Protein AF-A0A6I1HW42-F1 (afdb_monomer)

Radius of gyration: 19.06 Å; Cα contacts (8 Å, |Δi|>4): 319; chains: 1; bounding box: 58×37×53 Å

Foldseek 3Di:
DPPQCVLLQLLDPPLVPDPCLVVLLVLLLVLLVVLLPPLVLLDDDLQVLQVQLCVQQVHRRPALVCLLVGDVVSLCVSLVCLLVVLLVVLLVVLVVQLPPLQPDLVVLSVCQSVVSSVLLSSLSNSLSSLLSSLSHRSSDLLVSLLLLLLLQCLLDPDPLSNLQSVLSNLVSLLCVLVVPPCVPVPPVNSVVSSSLSSSSNSNSSSSSSSSQNPCVVDDDPSRPPSSSSSSSSNVSSNVSSSQSSVCVSVVHSPPVDPRDRDDPCSSPDDPPDD

Nearest PDB structures (foldseek):
  8tno-assembly1_A  TM=1.864E-01  e=2.224E+00  synthetic construct
  6oh3-assembly1_A  TM=1.399E-01  e=2.036E+00  Mus musculus
  8iwn-assembly1_A  TM=1.700E-01  e=8.368E+00  Arabidopsis thaliana
  6ykm-assembly1_D  TM=1.734E-01  e=9.553E+00  Campylobacter jejuni subsp. jejuni 81-176

Secondary structure (DSSP, 8-state):
--SSSHHHHS--TTGGGSTTHHHHHHHHHHHHHHHHH-GGGG---HHHHHHHHHHHHTS---SGGGGGGS-HHHHHHHHTTHHHHHHHHHHHHHHHHTTTTTS-HHHHHHHHHHHHHHHHHHHHHHHHHHHHHTT--TTSHHHHHHHHHHHHHHH--SHHHHHHHHHHHHHHHHHHHTT--GGGS-HHHHHHHHHHHHHHHHHHHHHHHHHTTSTTS-SS-TTHHHHHHHHHHHHHHHHHHHHHHHHHHTT-------SPPPPTTTTT------

Mean predicted aligned error: 10.11 Å

Solvent-accessible surface area (backbone atoms only — not comparable to full-atom values): 15143 Å² total; per-residue (Å²): 142,87,74,84,55,50,61,50,64,64,42,52,83,70,58,77,70,43,86,63,42,70,59,34,31,50,51,22,21,52,38,45,53,48,50,72,68,37,67,72,58,43,62,66,65,60,70,62,52,31,47,51,51,16,66,76,66,76,44,96,41,88,52,48,75,57,44,69,77,50,59,66,68,62,43,52,63,71,53,66,56,50,49,60,53,50,24,51,52,28,36,55,57,18,53,73,58,41,81,67,48,87,79,41,74,69,62,38,49,70,48,45,30,61,54,49,39,54,54,49,51,54,45,46,44,51,40,36,50,46,32,41,63,52,30,45,66,45,78,39,74,64,44,47,53,43,50,50,29,43,51,31,34,53,47,38,71,47,70,67,47,32,45,42,24,48,26,52,44,52,50,52,54,51,41,59,74,65,66,54,69,64,90,68,56,52,69,65,59,55,50,52,53,52,52,52,43,24,49,50,39,19,48,39,47,50,38,26,60,50,33,58,63,40,78,88,52,57,100,72,47,67,26,47,52,52,18,53,49,38,43,41,33,41,52,48,33,53,52,54,38,50,45,53,45,50,16,63,70,64,79,35,86,53,69,82,76,88,64,71,75,55,62,93,52,79,89,64,66,81,83,87,82,133

pLDDT: mean 74.78, std 16.92, range [31.28, 95.06]

Sequence (274 aa):
MGYVNKPFAIAGQTVDKIPGFTETCTKAMNGVVGLVNDASQWSVRPSAILKELSEISRRDITQLEQVQLLDLQTIDRAIGWLDTKYEGIALVEGAAAGGTAVINPLVALAAIPADMVALLAMNLRAIGEYGSYCGFDMSSQEERLFSLNILALASSTTDGGKQAALSHLVKIAQEVAKKKTWEQLEKSVFVQAVLSIAKALSINLTKAKLANVIPIAGAAISGGFNAYYTDKVCKAAFYLYRERLLAIKSDAQAIEVTVAPARSDVWSAEESGG

Structure (mmCIF, N/CA/C/O backbone):
data_AF-A0A6I1HW42-F1
#
_entry.id   AF-A0A6I1HW42-F1
#
loop_
_atom_site.group_PDB
_atom_site.id
_atom_site.type_symbol
_atom_site.label_atom_id
_atom_site.label_alt_id
_atom_site.label_comp_i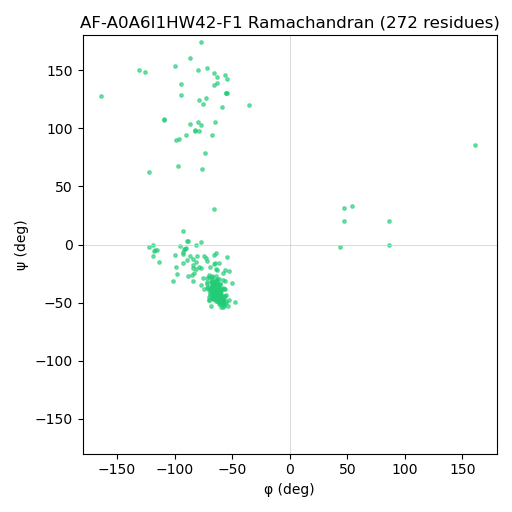d
_atom_site.label_asym_id
_atom_site.label_entity_id
_atom_site.label_seq_id
_atom_site.pdbx_PDB_ins_code
_atom_site.Cartn_x
_atom_site.Cartn_y
_atom_site.Cartn_z
_atom_site.occupancy
_atom_site.B_iso_or_equiv
_atom_site.auth_seq_id
_atom_site.auth_comp_id
_atom_site.auth_asym_id
_atom_site.auth_atom_id
_atom_site.pdbx_PDB_model_num
ATOM 1 N N . MET A 1 1 ? 1.330 -23.373 -6.989 1.00 34.12 1 MET A N 1
ATOM 2 C CA . MET A 1 1 ? 1.133 -21.906 -7.075 1.00 34.12 1 MET A CA 1
ATOM 3 C C . MET A 1 1 ? 2.299 -21.247 -7.830 1.00 34.12 1 MET A C 1
ATOM 5 O O . MET A 1 1 ? 3.148 -20.638 -7.203 1.00 34.12 1 MET A O 1
ATOM 9 N N . GLY A 1 2 ? 2.389 -21.386 -9.162 1.00 33.38 2 GLY A N 1
ATOM 10 C CA . GLY A 1 2 ? 3.569 -20.930 -9.935 1.00 33.38 2 GLY A CA 1
ATOM 11 C C . GLY A 1 2 ? 3.316 -19.853 -10.999 1.00 33.38 2 GLY A C 1
ATOM 12 O O . GLY A 1 2 ? 4.249 -19.445 -11.676 1.00 33.38 2 GLY A O 1
ATOM 13 N N . TYR A 1 3 ? 2.071 -19.398 -11.181 1.00 38.66 3 TYR A N 1
ATOM 14 C CA . TYR A 1 3 ? 1.687 -18.623 -12.373 1.00 38.66 3 TYR A CA 1
ATOM 15 C C . TYR A 1 3 ? 1.204 -17.193 -12.103 1.00 38.66 3 TYR A C 1
ATOM 17 O O . TYR A 1 3 ? 1.015 -16.444 -13.055 1.00 38.66 3 TYR A O 1
ATOM 25 N N . VAL A 1 4 ? 1.047 -16.787 -10.839 1.00 44.72 4 VAL A N 1
ATOM 26 C CA . VAL A 1 4 ? 0.404 -15.502 -10.508 1.00 44.72 4 VAL A CA 1
ATOM 27 C C . VAL A 1 4 ? 1.400 -14.335 -10.467 1.00 44.72 4 VAL A C 1
ATOM 29 O O . VAL A 1 4 ? 1.023 -13.234 -10.820 1.00 44.72 4 VAL A O 1
ATOM 32 N N . ASN A 1 5 ? 2.688 -14.553 -10.178 1.00 51.81 5 ASN A N 1
ATOM 33 C CA . ASN A 1 5 ? 3.673 -13.462 -10.045 1.00 51.81 5 ASN A CA 1
ATOM 34 C C . ASN A 1 5 ? 4.452 -13.124 -11.330 1.00 51.81 5 ASN A C 1
ATOM 36 O O . ASN A 1 5 ? 5.438 -12.396 -11.259 1.00 51.81 5 ASN A O 1
ATOM 40 N N . LYS A 1 6 ? 4.048 -13.633 -12.501 1.00 55.56 6 LYS A N 1
ATOM 41 C CA . LYS A 1 6 ? 4.820 -13.514 -13.753 1.00 55.56 6 LYS A CA 1
ATOM 42 C C . LYS A 1 6 ? 5.345 -12.100 -14.077 1.00 55.56 6 LYS A C 1
ATOM 44 O O . LYS A 1 6 ? 6.544 -12.011 -14.315 1.00 55.56 6 LYS A O 1
ATOM 49 N N . PRO A 1 7 ? 4.558 -11.005 -14.044 1.00 55.09 7 PRO A N 1
ATOM 50 C CA . PRO A 1 7 ? 5.082 -9.683 -14.421 1.00 55.09 7 PRO A CA 1
ATOM 51 C C . PRO A 1 7 ? 6.175 -9.171 -13.467 1.00 55.09 7 PRO A C 1
ATOM 53 O O . PRO A 1 7 ? 7.119 -8.515 -13.890 1.00 55.09 7 PRO A O 1
ATOM 56 N N . PHE A 1 8 ? 6.091 -9.534 -12.187 1.00 59.03 8 PHE A N 1
ATOM 57 C CA . PHE A 1 8 ? 7.073 -9.182 -11.162 1.00 59.03 8 PHE A CA 1
ATOM 58 C C . PHE A 1 8 ? 8.280 -10.136 -11.129 1.00 59.03 8 PHE A C 1
ATOM 60 O O . PHE A 1 8 ? 9.388 -9.721 -10.811 1.00 59.03 8 PHE A O 1
ATOM 67 N N . ALA A 1 9 ? 8.080 -11.411 -11.473 1.00 57.03 9 ALA A N 1
ATOM 68 C CA . ALA A 1 9 ? 9.117 -12.443 -11.480 1.00 57.03 9 ALA A CA 1
ATOM 69 C C . ALA A 1 9 ? 9.961 -12.453 -12.768 1.00 57.03 9 ALA A C 1
ATOM 71 O O . ALA A 1 9 ? 11.103 -12.899 -12.744 1.00 57.03 9 ALA A O 1
ATOM 72 N N . ILE A 1 10 ? 9.422 -11.955 -13.889 1.00 55.72 10 ILE A N 1
ATOM 73 C CA . ILE A 1 10 ? 10.139 -11.833 -15.176 1.00 55.72 10 ILE A CA 1
ATOM 74 C C . ILE A 1 10 ? 11.149 -10.666 -15.155 1.00 55.72 10 ILE A C 1
ATOM 76 O O . ILE A 1 10 ? 12.009 -10.561 -16.031 1.00 55.72 10 ILE A O 1
ATOM 80 N N . ALA A 1 11 ? 11.120 -9.823 -14.120 1.00 55.53 11 ALA A N 1
ATOM 81 C CA . ALA A 1 11 ? 12.102 -8.771 -13.901 1.00 55.53 11 ALA A CA 1
ATOM 82 C C . ALA A 1 11 ? 13.461 -9.331 -13.424 1.00 55.53 11 ALA A C 1
ATOM 84 O O . ALA A 1 11 ? 13.796 -9.295 -12.243 1.00 55.53 11 ALA A O 1
ATOM 85 N N . GLY A 1 12 ? 14.252 -9.867 -14.354 1.00 53.47 12 GLY A N 1
ATOM 86 C CA . GLY A 1 12 ? 15.637 -10.278 -14.107 1.00 53.47 12 GLY A CA 1
ATOM 87 C C . GLY A 1 12 ? 16.633 -9.106 -14.059 1.00 53.47 12 GLY A C 1
ATOM 88 O O . GLY A 1 12 ? 16.303 -7.968 -14.397 1.00 53.47 12 GLY A O 1
ATOM 89 N N . GLN A 1 13 ? 17.894 -9.414 -13.723 1.00 57.00 13 GLN A N 1
ATOM 90 C CA . GLN A 1 13 ? 19.053 -8.492 -13.664 1.00 57.00 13 GLN A CA 1
ATOM 91 C C . GLN A 1 13 ? 19.321 -7.694 -14.963 1.00 57.00 13 GLN A C 1
ATOM 93 O O . GLN A 1 13 ? 20.133 -6.771 -14.988 1.00 57.00 13 GLN A O 1
ATOM 98 N N . THR A 1 14 ? 18.656 -8.039 -16.066 1.00 60.53 14 THR A N 1
ATOM 99 C CA . THR A 1 14 ? 18.788 -7.368 -17.364 1.00 60.53 14 THR A CA 1
ATOM 100 C C . THR A 1 14 ? 18.183 -5.961 -17.368 1.00 60.53 14 THR A C 1
ATOM 102 O O . THR A 1 14 ? 18.663 -5.102 -18.103 1.00 60.53 14 THR A O 1
ATOM 105 N N . VAL A 1 15 ? 17.168 -5.697 -16.534 1.00 67.25 15 VAL A N 1
ATOM 106 C CA . VAL A 1 15 ? 16.493 -4.385 -16.474 1.00 67.25 15 VAL A CA 1
ATOM 107 C C . VAL A 1 15 ? 17.380 -3.311 -15.832 1.00 67.25 15 VAL A C 1
ATOM 109 O O . VAL A 1 15 ? 17.357 -2.159 -16.262 1.00 67.25 15 VAL A O 1
ATOM 112 N N . ASP A 1 16 ? 18.230 -3.697 -14.878 1.00 69.62 16 ASP A N 1
ATOM 113 C CA . ASP A 1 16 ? 19.134 -2.780 -14.164 1.00 69.62 16 ASP A CA 1
ATOM 114 C C . ASP A 1 16 ? 20.207 -2.169 -15.086 1.00 69.62 16 ASP A C 1
ATOM 116 O O . ASP A 1 16 ? 20.821 -1.155 -14.758 1.00 69.62 16 ASP A O 1
ATOM 120 N N . LYS A 1 17 ? 20.416 -2.766 -16.266 1.00 73.31 17 LYS A N 1
ATOM 121 C CA . LYS A 1 17 ? 21.396 -2.328 -17.270 1.00 73.31 17 LYS A CA 1
ATOM 122 C C . LYS A 1 17 ? 20.823 -1.330 -18.283 1.00 73.31 17 LYS A C 1
ATOM 124 O O . LYS A 1 17 ? 21.566 -0.862 -19.145 1.00 73.31 17 LYS A O 1
ATOM 129 N N . ILE A 1 18 ? 19.527 -1.010 -18.217 1.00 77.25 18 ILE A N 1
ATOM 130 C CA . ILE A 1 18 ? 18.905 -0.050 -19.137 1.00 77.25 18 ILE A CA 1
ATOM 131 C C . ILE A 1 18 ? 19.377 1.374 -18.775 1.00 77.25 18 ILE A C 1
ATOM 133 O O . ILE A 1 18 ? 19.215 1.798 -17.625 1.00 77.25 18 ILE A O 1
ATOM 137 N N . PRO A 1 19 ? 19.931 2.151 -19.729 1.00 80.25 19 PRO A N 1
ATOM 138 C CA . PRO A 1 19 ? 20.309 3.542 -19.484 1.00 80.25 19 PRO A CA 1
ATOM 139 C C . PRO A 1 19 ? 19.132 4.361 -18.936 1.00 80.25 19 PRO A C 1
ATOM 141 O O . PRO A 1 19 ? 18.038 4.318 -19.490 1.00 80.25 19 PRO A O 1
ATOM 144 N N . GLY A 1 20 ? 19.347 5.107 -17.849 1.00 83.56 20 GLY A N 1
ATOM 145 C CA . GLY A 1 20 ? 18.300 5.911 -17.199 1.00 83.56 20 GLY A CA 1
ATOM 146 C C . GLY A 1 20 ? 17.448 5.165 -16.161 1.00 83.56 20 GLY A C 1
ATOM 147 O O . GLY A 1 20 ? 16.592 5.788 -15.529 1.00 83.56 20 GLY A O 1
ATOM 148 N N . PHE A 1 21 ? 17.696 3.871 -15.915 1.00 84.69 21 PHE A N 1
ATOM 149 C CA . PHE A 1 21 ? 16.997 3.097 -14.879 1.00 84.69 21 PHE A CA 1
ATOM 150 C C . PHE A 1 21 ? 17.139 3.722 -13.481 1.00 84.69 21 PHE A C 1
ATOM 152 O O . PHE A 1 21 ? 16.140 4.028 -12.833 1.00 84.69 21 PHE A O 1
ATOM 159 N N . THR A 1 22 ? 18.368 3.998 -13.033 1.00 86.25 22 THR A N 1
ATOM 160 C CA . THR A 1 22 ? 18.631 4.588 -11.706 1.00 86.25 22 THR A CA 1
ATOM 161 C C . THR A 1 22 ? 18.003 5.973 -11.541 1.00 86.25 22 THR A C 1
ATOM 163 O O . THR A 1 22 ? 17.478 6.303 -10.474 1.00 86.25 22 THR A O 1
ATOM 166 N N . GLU A 1 23 ? 18.016 6.784 -12.600 1.00 89.00 23 GLU A N 1
ATOM 167 C CA . GLU A 1 23 ? 17.378 8.103 -12.599 1.00 89.00 23 GLU A CA 1
ATOM 168 C C . GLU A 1 23 ? 15.854 7.974 -12.473 1.00 89.00 23 GLU A C 1
ATOM 170 O O . GLU A 1 23 ? 15.228 8.678 -11.679 1.00 89.00 23 GLU A O 1
ATOM 175 N N . THR A 1 24 ? 15.266 7.020 -13.196 1.00 86.88 24 THR A N 1
ATOM 176 C CA . THR A 1 24 ? 13.835 6.707 -13.136 1.00 86.88 24 THR A CA 1
ATOM 177 C C . THR A 1 24 ? 13.437 6.235 -11.742 1.00 86.88 24 THR A C 1
ATOM 179 O O . THR A 1 24 ? 12.504 6.790 -11.170 1.00 86.88 24 THR A O 1
ATOM 182 N N . CYS A 1 25 ? 14.192 5.308 -11.144 1.00 88.50 25 CYS A N 1
ATOM 183 C CA . CYS A 1 25 ? 13.987 4.848 -9.768 1.00 88.50 25 CYS A CA 1
ATOM 184 C C . CYS A 1 25 ? 14.089 5.992 -8.747 1.00 88.50 25 CYS A C 1
ATOM 186 O O . CYS A 1 25 ? 13.302 6.044 -7.804 1.00 88.50 25 CYS A O 1
ATOM 188 N N . THR A 1 26 ? 15.015 6.937 -8.940 1.00 90.44 26 THR A N 1
ATOM 189 C CA . THR A 1 26 ? 15.151 8.121 -8.074 1.00 90.44 26 THR A CA 1
ATOM 190 C C . THR A 1 26 ? 13.953 9.066 -8.212 1.00 90.44 26 THR A C 1
ATOM 192 O O . THR A 1 26 ? 13.385 9.489 -7.207 1.00 90.44 26 THR A O 1
ATOM 195 N N . LYS A 1 27 ? 13.516 9.368 -9.443 1.00 91.12 27 LYS A N 1
ATOM 196 C CA . LYS A 1 27 ? 12.320 10.192 -9.709 1.00 91.12 27 LYS A CA 1
ATOM 197 C C . LYS A 1 27 ? 11.059 9.553 -9.131 1.00 91.12 27 LYS A C 1
ATOM 199 O O . LYS A 1 27 ? 10.275 10.223 -8.465 1.00 91.12 27 LYS A O 1
ATOM 204 N N . ALA A 1 28 ? 10.911 8.251 -9.346 1.00 89.31 28 ALA A N 1
ATOM 205 C CA . ALA A 1 28 ? 9.864 7.417 -8.786 1.00 89.31 28 ALA A CA 1
ATOM 206 C C . ALA A 1 28 ? 9.865 7.486 -7.248 1.00 89.31 28 ALA A C 1
ATOM 208 O O . ALA A 1 28 ? 8.842 7.814 -6.655 1.00 89.31 28 ALA A O 1
ATOM 209 N N . MET A 1 29 ? 11.017 7.271 -6.605 1.00 91.19 29 MET A N 1
ATOM 210 C CA . MET A 1 29 ? 11.173 7.357 -5.147 1.00 91.19 29 MET A CA 1
ATOM 211 C C . MET A 1 29 ? 10.769 8.734 -4.606 1.00 91.19 29 MET A C 1
ATOM 213 O O . MET A 1 29 ? 9.997 8.810 -3.653 1.00 91.19 29 MET A O 1
ATOM 217 N N . ASN A 1 30 ? 11.234 9.818 -5.232 1.00 91.44 30 ASN A N 1
ATOM 218 C CA . ASN A 1 30 ? 10.860 11.180 -4.846 1.00 91.44 30 ASN A CA 1
ATOM 219 C C . ASN A 1 30 ? 9.351 11.418 -4.986 1.00 91.44 30 ASN A C 1
ATOM 221 O O . ASN A 1 30 ? 8.754 12.065 -4.129 1.00 91.44 30 ASN A O 1
ATOM 225 N N . GLY A 1 31 ? 8.727 10.858 -6.026 1.00 89.81 31 GLY A N 1
ATOM 226 C CA . GLY A 1 31 ? 7.278 10.871 -6.202 1.00 89.81 31 GLY A CA 1
ATOM 227 C C . GLY A 1 31 ? 6.538 10.161 -5.065 1.00 89.81 31 GLY A C 1
ATOM 228 O O . GLY A 1 31 ? 5.592 10.721 -4.520 1.00 89.81 31 GLY A O 1
ATOM 229 N N . VAL A 1 32 ? 7.004 8.977 -4.643 1.00 87.25 32 VAL A N 1
ATOM 230 C CA . VAL A 1 32 ? 6.430 8.259 -3.487 1.00 87.25 32 VAL A CA 1
ATOM 231 C C . VAL A 1 32 ? 6.563 9.079 -2.208 1.00 87.25 32 VAL A C 1
ATOM 233 O O . VAL A 1 32 ? 5.591 9.231 -1.475 1.00 87.25 32 VAL A O 1
ATOM 236 N N . VAL A 1 33 ? 7.738 9.655 -1.945 1.00 88.81 33 VAL A N 1
ATOM 237 C CA . VAL A 1 33 ? 7.941 10.538 -0.784 1.00 88.81 33 VAL A CA 1
ATOM 238 C C . VAL A 1 33 ? 7.010 11.754 -0.855 1.00 88.81 33 VAL A C 1
ATOM 240 O O . VAL A 1 33 ? 6.440 12.152 0.160 1.00 88.81 33 VAL A O 1
ATOM 243 N N . GLY A 1 34 ? 6.807 12.312 -2.051 1.00 89.62 34 GLY A N 1
ATOM 244 C CA . GLY A 1 34 ? 5.834 13.372 -2.306 1.00 89.62 34 GLY A CA 1
ATOM 245 C C . GLY A 1 34 ? 4.407 12.968 -1.931 1.00 89.62 34 GLY A C 1
ATOM 246 O O . GLY A 1 34 ? 3.754 13.703 -1.197 1.00 89.62 34 GLY A O 1
ATOM 247 N N . LEU A 1 35 ? 3.956 11.780 -2.350 1.00 86.88 35 LEU A N 1
ATOM 248 C CA . LEU A 1 35 ? 2.635 11.242 -1.993 1.00 86.88 35 LEU A CA 1
ATOM 249 C C . LEU A 1 35 ? 2.458 11.062 -0.488 1.00 86.88 35 LEU A C 1
ATOM 251 O O . LEU A 1 35 ? 1.401 11.372 0.049 1.00 86.88 35 LEU A O 1
ATOM 255 N N . VAL A 1 36 ? 3.489 10.578 0.207 1.00 83.62 36 VAL A N 1
ATOM 256 C CA . VAL A 1 36 ? 3.422 10.386 1.663 1.00 83.62 36 VAL A CA 1
ATOM 257 C C . VAL A 1 36 ? 3.257 11.717 2.391 1.00 83.62 36 VAL A C 1
ATOM 259 O O . VAL A 1 36 ? 2.515 11.792 3.372 1.00 83.62 36 VAL A O 1
ATOM 262 N N . ASN A 1 37 ? 3.922 12.763 1.900 1.00 84.62 37 ASN A N 1
ATOM 263 C CA . ASN A 1 37 ? 3.834 14.107 2.462 1.00 84.62 37 ASN A CA 1
ATOM 264 C C . ASN A 1 37 ? 2.540 14.844 2.077 1.00 84.62 37 ASN A C 1
ATOM 266 O O . ASN A 1 37 ? 2.159 15.793 2.764 1.00 84.62 37 ASN A O 1
ATOM 270 N N . ASP A 1 38 ? 1.855 14.425 1.014 1.00 84.38 38 ASP A N 1
ATOM 271 C CA . ASP A 1 38 ? 0.583 15.001 0.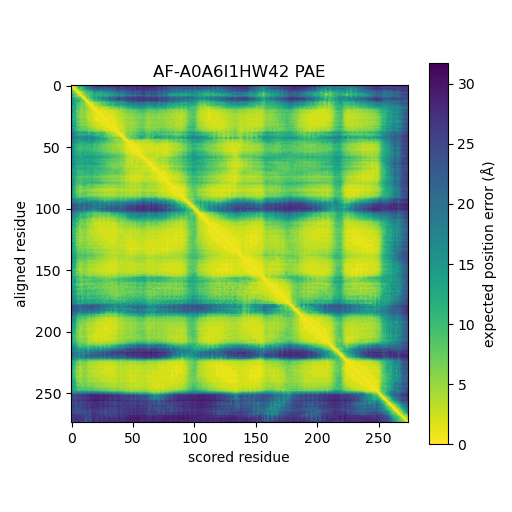590 1.00 84.38 38 ASP A CA 1
ATOM 272 C C . ASP A 1 38 ? -0.565 14.508 1.485 1.00 84.38 38 ASP A C 1
ATOM 274 O O . ASP A 1 38 ? -1.076 13.394 1.359 1.00 84.38 38 ASP A O 1
ATOM 278 N N . ALA A 1 39 ? -1.002 15.374 2.402 1.00 70.31 39 ALA A N 1
ATOM 279 C CA . ALA A 1 39 ? -2.089 15.088 3.334 1.00 70.31 39 ALA A CA 1
ATOM 280 C C . ALA A 1 39 ? -3.415 14.731 2.636 1.00 70.31 39 ALA A C 1
ATOM 282 O O . ALA A 1 39 ? -4.237 14.028 3.226 1.00 70.31 39 ALA A O 1
ATOM 283 N N . SER A 1 40 ? -3.630 15.177 1.393 1.00 74.88 40 SER A N 1
ATOM 284 C CA . SER A 1 40 ? -4.859 14.873 0.655 1.00 74.88 40 SER A CA 1
ATOM 285 C C . SER A 1 40 ? -4.978 13.389 0.294 1.00 74.88 40 SER A C 1
ATOM 287 O O . SER A 1 40 ? -6.094 12.868 0.257 1.00 74.88 40 SER A O 1
ATOM 289 N N . GLN A 1 41 ? -3.850 12.685 0.133 1.00 78.06 41 GLN A N 1
ATOM 290 C CA . GLN A 1 41 ? -3.822 11.248 -0.177 1.00 78.06 41 GLN A CA 1
ATOM 291 C C . GLN A 1 41 ? -4.342 10.388 0.975 1.00 78.06 41 GLN A C 1
ATOM 293 O O . GLN A 1 41 ? -4.882 9.306 0.760 1.00 78.06 41 GLN A O 1
ATOM 298 N N . TRP A 1 42 ? -4.214 10.892 2.200 1.00 71.75 42 TRP A N 1
ATOM 299 C CA . TRP A 1 42 ? -4.610 10.200 3.425 1.00 71.75 42 TRP A CA 1
ATOM 300 C C . TRP A 1 42 ? -6.040 10.536 3.862 1.00 71.75 42 TRP A C 1
ATOM 302 O O . TRP A 1 42 ? -6.570 9.938 4.796 1.00 71.75 42 TRP A O 1
ATOM 312 N N . SER A 1 43 ? -6.690 11.485 3.179 1.00 64.62 43 SER A N 1
ATOM 313 C CA . SER A 1 43 ? -8.067 11.869 3.466 1.00 64.62 43 SER A CA 1
ATOM 314 C C . SER A 1 43 ? -9.050 10.902 2.805 1.00 64.62 43 SER A C 1
ATOM 316 O O . SER A 1 43 ? -9.407 11.004 1.626 1.00 64.62 43 SER A O 1
ATOM 318 N N . VAL A 1 44 ? -9.536 9.963 3.609 1.00 72.12 44 VAL A N 1
ATOM 319 C CA . VAL A 1 44 ? -10.782 9.239 3.337 1.00 72.12 44 VAL A CA 1
ATOM 320 C C . VAL A 1 44 ? -11.938 10.069 3.902 1.00 72.12 44 VAL A C 1
ATOM 322 O O . VAL A 1 44 ? -11.713 10.969 4.707 1.00 72.12 44 VAL A O 1
ATOM 325 N N . ARG A 1 45 ? -13.178 9.839 3.455 1.00 78.19 45 ARG A N 1
ATOM 326 C CA . ARG A 1 45 ? -14.381 10.462 4.037 1.00 78.19 45 ARG A CA 1
ATOM 327 C C . ARG A 1 45 ? -15.036 9.464 4.997 1.00 78.19 45 ARG A C 1
ATOM 329 O O . ARG A 1 45 ? -15.898 8.710 4.540 1.00 78.19 45 ARG A O 1
ATOM 336 N N . PRO A 1 46 ? -14.682 9.439 6.298 1.00 78.69 46 PRO A N 1
ATOM 337 C CA . PRO A 1 46 ? -15.177 8.409 7.204 1.00 78.69 46 PRO A CA 1
ATOM 338 C C . PRO A 1 46 ? -16.692 8.507 7.357 1.00 78.69 46 PRO A C 1
ATOM 340 O O . PRO A 1 46 ? -17.367 7.495 7.386 1.00 78.69 46 PRO A O 1
ATOM 343 N N . SER A 1 47 ? -17.258 9.715 7.326 1.00 82.12 47 SER A N 1
ATOM 344 C CA . SER A 1 47 ? -18.706 9.931 7.426 1.00 82.12 47 SER A CA 1
ATOM 345 C C . SER A 1 47 ? -19.527 9.211 6.350 1.00 82.12 47 SER A C 1
ATOM 347 O O . SER A 1 47 ? -20.607 8.714 6.652 1.00 82.12 47 SER A O 1
ATOM 349 N N . ALA A 1 48 ? -19.034 9.122 5.110 1.00 86.44 48 ALA A N 1
ATOM 350 C CA . ALA A 1 48 ? -19.726 8.394 4.046 1.00 86.44 48 ALA A CA 1
ATOM 351 C C . ALA A 1 48 ? -19.702 6.879 4.299 1.00 86.44 48 ALA A C 1
ATOM 353 O O . ALA A 1 48 ? -20.722 6.214 4.155 1.00 86.44 48 ALA A O 1
ATOM 354 N N . ILE A 1 49 ? -18.555 6.368 4.749 1.00 87.81 49 ILE A N 1
ATOM 355 C CA . ILE A 1 49 ? -18.350 4.955 5.084 1.00 87.81 49 ILE A CA 1
ATOM 356 C C . ILE A 1 49 ? -19.182 4.554 6.306 1.00 87.81 49 ILE A C 1
ATOM 358 O O . ILE A 1 49 ? -19.869 3.538 6.287 1.00 87.81 49 ILE A O 1
ATOM 362 N N . LEU A 1 50 ? -19.176 5.375 7.356 1.00 88.31 50 LEU A N 1
ATOM 363 C CA . LEU A 1 50 ? -19.960 5.151 8.569 1.00 88.31 50 LEU A CA 1
ATOM 364 C C . LEU A 1 50 ? -21.464 5.198 8.277 1.00 88.31 50 LEU A C 1
ATOM 366 O O . LEU A 1 50 ? -22.220 4.395 8.822 1.00 88.31 50 LEU A O 1
ATOM 370 N N . LYS A 1 51 ? -21.899 6.071 7.360 1.00 89.81 51 LYS A N 1
ATOM 371 C CA . LYS A 1 51 ? -23.281 6.092 6.875 1.00 89.81 51 LYS A CA 1
ATOM 372 C C . LYS A 1 51 ? -23.646 4.793 6.150 1.00 89.81 51 LYS A C 1
ATOM 374 O O . LYS A 1 51 ? -24.666 4.197 6.478 1.00 89.81 51 LYS A O 1
ATOM 379 N N . GLU A 1 52 ? -22.813 4.326 5.222 1.00 89.12 52 GLU A N 1
ATOM 380 C CA . GLU A 1 52 ? -23.034 3.053 4.519 1.00 89.12 52 GLU A CA 1
ATOM 381 C C . GLU A 1 52 ? -23.068 1.864 5.496 1.00 89.12 52 GLU A C 1
ATOM 383 O O . GLU A 1 52 ? -23.985 1.043 5.458 1.00 89.12 52 GLU A O 1
ATOM 388 N N . LEU A 1 53 ? -22.136 1.811 6.453 1.00 89.12 53 LEU A N 1
ATOM 389 C CA . LEU A 1 53 ? -22.139 0.805 7.518 1.00 89.12 53 LEU A CA 1
ATOM 390 C C . LEU A 1 53 ? -23.395 0.888 8.390 1.00 89.12 53 LEU A C 1
ATOM 392 O O . LEU A 1 53 ? -23.925 -0.152 8.789 1.00 89.12 53 LEU A O 1
ATOM 396 N N . SER A 1 54 ? -23.901 2.090 8.667 1.00 89.62 54 SER A N 1
ATOM 397 C CA . SER A 1 54 ? -25.146 2.278 9.418 1.00 89.62 54 SER A CA 1
ATOM 398 C C . SER A 1 54 ? -26.352 1.717 8.664 1.00 89.62 54 SER A C 1
ATOM 400 O O . SER A 1 54 ? -27.181 1.006 9.236 1.00 89.62 54 SER A O 1
ATOM 402 N N . GLU A 1 55 ? -26.416 1.969 7.355 1.00 90.19 55 GLU A N 1
ATOM 403 C CA . GLU A 1 55 ? -27.469 1.467 6.469 1.00 90.19 55 GLU A CA 1
ATOM 404 C C . GLU A 1 55 ? -27.445 -0.068 6.366 1.00 90.19 55 GLU A C 1
ATOM 406 O O . GLU A 1 55 ? -28.487 -0.714 6.511 1.00 90.19 55 GLU A O 1
ATOM 411 N N . ILE A 1 56 ? -26.264 -0.671 6.185 1.00 88.69 56 ILE A N 1
ATOM 412 C CA . ILE A 1 56 ? -26.107 -2.131 6.071 1.00 88.69 56 ILE A CA 1
ATOM 413 C C . ILE A 1 56 ? -26.387 -2.821 7.415 1.00 88.69 56 ILE A C 1
ATOM 415 O O . ILE A 1 56 ? -27.070 -3.847 7.455 1.00 88.69 56 ILE A O 1
ATOM 419 N N . SER A 1 57 ? -25.873 -2.271 8.519 1.00 88.12 57 SER A N 1
ATOM 420 C CA . SER A 1 57 ? -25.990 -2.875 9.854 1.00 88.12 57 SER A CA 1
ATOM 421 C C . SER A 1 57 ? -27.327 -2.610 10.549 1.00 88.12 57 SER A C 1
ATOM 423 O O . SER A 1 57 ? -27.641 -3.288 11.531 1.00 88.12 57 SER A O 1
ATOM 425 N N . ARG A 1 58 ? -28.112 -1.635 10.063 1.00 88.31 58 ARG A N 1
ATOM 426 C CA . ARG A 1 58 ? -29.307 -1.090 10.734 1.00 88.31 58 ARG A CA 1
ATOM 427 C C . ARG A 1 58 ? -29.020 -0.604 12.161 1.00 88.31 58 ARG A C 1
ATOM 429 O O . ARG A 1 58 ? -29.872 -0.716 13.044 1.00 88.31 58 ARG A O 1
ATOM 436 N N . ARG A 1 59 ? -27.811 -0.094 12.394 1.00 88.00 59 ARG A N 1
ATOM 437 C CA . ARG A 1 59 ? -27.366 0.524 13.649 1.00 88.00 59 ARG A CA 1
ATOM 438 C C . ARG A 1 59 ? -26.831 1.913 13.342 1.00 88.00 59 ARG A C 1
ATOM 440 O O . ARG A 1 59 ? -26.283 2.120 12.272 1.00 88.00 59 ARG A O 1
ATOM 447 N N . ASP A 1 60 ? -26.980 2.846 14.271 1.00 89.00 60 ASP A N 1
ATOM 448 C CA . ASP A 1 60 ? -26.411 4.184 14.107 1.00 89.00 60 ASP A CA 1
ATOM 449 C C . ASP A 1 60 ? -24.914 4.154 14.446 1.00 89.00 60 ASP A C 1
ATOM 451 O O . ASP A 1 60 ? -24.532 4.000 15.610 1.00 89.00 60 ASP A O 1
ATOM 455 N N . ILE A 1 61 ? -24.071 4.221 13.413 1.00 88.00 61 ILE A N 1
ATOM 456 C CA . ILE A 1 61 ? -22.612 4.228 13.514 1.00 88.00 61 ILE A CA 1
ATOM 457 C C . ILE A 1 61 ? -22.136 5.637 13.156 1.00 88.00 61 ILE A C 1
ATOM 459 O O . ILE A 1 61 ? -22.169 6.057 12.001 1.00 88.00 61 ILE A O 1
ATOM 463 N N . THR A 1 62 ? -21.676 6.369 14.163 1.00 86.25 62 THR A N 1
ATOM 464 C CA . THR A 1 62 ? -21.213 7.760 14.047 1.00 86.25 62 THR A CA 1
ATOM 465 C C . THR A 1 62 ? -19.717 7.905 14.312 1.00 86.25 62 THR A C 1
ATOM 467 O O . THR A 1 62 ? -19.131 8.926 13.952 1.00 86.25 62 THR A O 1
ATOM 470 N N . GLN A 1 63 ? -19.086 6.879 14.891 1.00 85.00 63 GLN A N 1
ATOM 471 C CA . GLN A 1 63 ? -17.668 6.853 15.244 1.00 85.00 63 GLN A CA 1
ATOM 472 C C . GLN A 1 63 ? -16.982 5.569 14.752 1.00 85.00 63 GLN A C 1
ATOM 474 O O . GLN A 1 63 ? -17.610 4.511 14.663 1.00 85.00 63 GLN A O 1
ATOM 479 N N . LEU A 1 64 ? -15.684 5.652 14.442 1.00 83.19 64 LEU A N 1
ATOM 480 C CA . LEU A 1 64 ? -14.898 4.526 13.914 1.00 83.19 64 LEU A CA 1
ATOM 481 C C . LEU A 1 64 ? -14.768 3.385 14.933 1.00 83.19 64 LEU A C 1
ATOM 483 O O . LEU A 1 64 ? -14.795 2.213 14.565 1.00 83.19 64 LEU A O 1
ATOM 487 N N . GLU A 1 65 ? -14.718 3.703 16.222 1.00 82.62 65 GLU A N 1
ATOM 488 C CA . GLU A 1 65 ? -14.597 2.733 17.312 1.00 82.62 65 GLU A CA 1
ATOM 489 C C . GLU A 1 65 ? -15.816 1.800 17.379 1.00 82.62 65 GLU A C 1
ATOM 491 O O . GLU A 1 65 ? -15.697 0.626 17.733 1.00 82.62 65 GLU A O 1
ATOM 496 N N . GLN A 1 66 ? -16.993 2.288 16.973 1.00 86.12 66 GLN A N 1
ATOM 497 C CA . GLN A 1 66 ? -18.230 1.505 16.952 1.00 86.12 66 GLN A CA 1
ATOM 498 C C . GLN A 1 66 ? -18.213 0.405 15.882 1.00 86.12 66 GLN A C 1
ATOM 500 O O . GLN A 1 66 ? -18.966 -0.564 15.994 1.00 86.12 66 GLN A O 1
ATOM 505 N N . VAL A 1 67 ? -17.335 0.499 14.877 1.00 86.62 67 VAL A N 1
ATOM 506 C CA . VAL A 1 67 ? -17.163 -0.542 13.850 1.00 86.62 67 VAL A CA 1
ATOM 507 C C . VAL A 1 67 ? -16.718 -1.867 14.479 1.00 86.62 67 VAL A C 1
ATOM 509 O O . VAL A 1 67 ? -17.118 -2.938 14.022 1.00 86.62 67 VAL A O 1
ATOM 512 N N . GLN A 1 68 ? -15.983 -1.821 15.596 1.00 81.75 68 GLN A N 1
ATOM 513 C CA . GLN A 1 68 ? -15.567 -3.016 16.339 1.00 81.75 68 GLN A CA 1
ATOM 514 C C . GLN A 1 68 ? -16.750 -3.806 16.919 1.00 81.75 68 GLN A C 1
ATOM 516 O O . GLN A 1 68 ? -16.620 -5.002 17.174 1.00 81.75 68 GLN A O 1
ATOM 521 N N . LEU A 1 69 ? -17.916 -3.173 17.081 1.00 84.75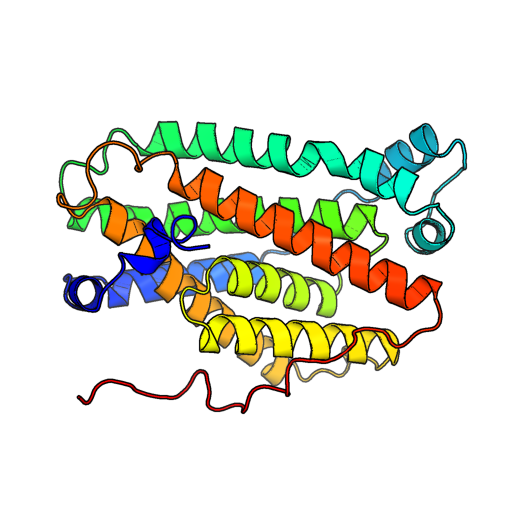 69 LEU A N 1
ATOM 522 C CA . LEU A 1 69 ? -19.141 -3.798 17.589 1.00 84.75 69 LEU A CA 1
ATOM 523 C C . LEU A 1 69 ? -19.983 -4.464 16.489 1.00 84.75 69 LEU A C 1
ATOM 525 O O . LEU A 1 69 ? -20.969 -5.143 16.793 1.00 84.75 69 LEU A O 1
ATOM 529 N N . LEU A 1 70 ? -19.649 -4.236 15.216 1.00 87.81 70 LEU A N 1
ATOM 530 C CA . LEU A 1 70 ? -20.333 -4.854 14.084 1.00 87.81 70 LEU A CA 1
ATOM 531 C C . LEU A 1 70 ? -19.841 -6.283 13.879 1.00 87.81 70 LEU A C 1
ATOM 533 O O . LEU A 1 70 ? -18.679 -6.588 14.135 1.00 87.81 70 LEU A O 1
ATOM 537 N N . ASP A 1 71 ? -20.698 -7.162 13.363 1.00 88.25 71 ASP A N 1
ATOM 538 C CA . ASP A 1 71 ? -20.240 -8.472 12.903 1.00 88.25 71 ASP A CA 1
ATOM 539 C C . ASP A 1 71 ? -19.302 -8.326 11.693 1.00 88.25 71 ASP A C 1
ATOM 541 O O . ASP A 1 71 ? -19.454 -7.418 10.872 1.00 88.25 71 ASP A O 1
ATOM 545 N N . LEU A 1 72 ? -18.327 -9.227 11.578 1.00 87.50 72 LEU A N 1
ATOM 546 C CA . LEU A 1 72 ? -17.372 -9.218 10.474 1.00 87.50 72 LEU A CA 1
ATOM 547 C C . LEU A 1 72 ? -18.068 -9.389 9.123 1.00 87.50 72 LEU A C 1
ATOM 549 O O . LEU A 1 72 ? -17.658 -8.761 8.158 1.00 87.50 72 LEU A O 1
ATOM 553 N N . GLN A 1 73 ? -19.156 -10.163 9.063 1.00 89.06 73 GLN A N 1
ATOM 554 C CA . GLN A 1 73 ? -19.919 -10.376 7.829 1.00 89.06 73 GLN A CA 1
ATOM 555 C C . GLN A 1 73 ? -20.515 -9.073 7.279 1.00 89.06 73 GLN A C 1
ATOM 557 O O . GLN A 1 73 ? -20.584 -8.884 6.067 1.00 89.06 73 GLN A O 1
ATOM 562 N N . THR A 1 74 ? -20.921 -8.155 8.162 1.00 89.19 74 THR A N 1
ATOM 563 C CA . THR A 1 74 ? -21.418 -6.825 7.782 1.00 89.19 74 THR A CA 1
ATOM 564 C C . THR A 1 74 ? -20.322 -6.010 7.106 1.00 89.19 74 THR A C 1
ATOM 566 O O . THR A 1 74 ? -20.568 -5.368 6.087 1.00 89.19 74 THR A O 1
ATOM 569 N N . ILE A 1 75 ? -19.109 -6.069 7.655 1.00 90.81 75 ILE A N 1
ATOM 570 C CA . ILE A 1 75 ? -17.940 -5.370 7.121 1.00 90.81 75 ILE A CA 1
ATOM 571 C C . ILE A 1 75 ? -17.508 -6.016 5.801 1.00 90.81 75 ILE A C 1
ATOM 573 O O . ILE A 1 75 ? -17.369 -5.309 4.809 1.00 90.81 75 ILE A O 1
ATOM 577 N N . ASP A 1 76 ? -17.406 -7.349 5.754 1.00 90.25 76 ASP A N 1
ATOM 578 C CA . ASP A 1 76 ? -17.068 -8.131 4.556 1.00 90.25 76 ASP A CA 1
ATOM 579 C C . ASP A 1 76 ? -18.045 -7.827 3.401 1.00 90.25 76 ASP A C 1
ATOM 581 O O . ASP A 1 76 ? -17.633 -7.691 2.248 1.00 90.25 76 ASP A O 1
ATOM 585 N N . ARG A 1 77 ? -19.338 -7.637 3.703 1.00 88.44 77 ARG A N 1
ATOM 586 C CA . ARG A 1 77 ? -20.348 -7.226 2.718 1.00 88.44 77 ARG A CA 1
ATOM 587 C C . ARG A 1 77 ? -20.133 -5.803 2.199 1.00 88.44 77 ARG A C 1
ATOM 589 O O . ARG A 1 77 ? -20.341 -5.575 1.010 1.00 88.44 77 ARG A O 1
ATOM 596 N N . ALA A 1 78 ? -19.745 -4.867 3.064 1.00 88.88 78 ALA A N 1
ATOM 597 C CA . ALA A 1 78 ? -19.495 -3.478 2.681 1.00 88.88 78 ALA A CA 1
ATOM 598 C C . ALA A 1 78 ? -18.234 -3.342 1.808 1.00 88.88 78 ALA A C 1
ATOM 600 O O . ALA A 1 78 ? -18.233 -2.607 0.827 1.00 88.88 78 ALA A O 1
ATOM 601 N N . ILE A 1 79 ? -17.179 -4.106 2.109 1.00 91.38 79 ILE A N 1
ATOM 602 C CA . ILE A 1 79 ? -15.899 -4.033 1.383 1.00 91.38 79 ILE A CA 1
ATOM 603 C C . ILE A 1 79 ? -15.808 -4.965 0.171 1.00 91.38 79 ILE A C 1
ATOM 605 O O . ILE A 1 79 ? -14.903 -4.812 -0.648 1.00 91.38 79 ILE A O 1
ATOM 609 N N . GLY A 1 80 ? -16.723 -5.930 0.033 1.00 85.88 80 GLY A N 1
ATOM 610 C CA . GLY A 1 80 ? -16.639 -6.998 -0.970 1.00 85.88 80 GLY A CA 1
ATOM 611 C C . GLY A 1 80 ? -16.642 -6.536 -2.432 1.00 85.88 80 GLY A C 1
ATOM 612 O O . GLY A 1 80 ? -16.256 -7.302 -3.308 1.00 85.88 80 GLY A O 1
ATOM 613 N N . TRP A 1 81 ? -17.042 -5.293 -2.708 1.00 87.12 81 TRP A N 1
ATOM 614 C CA . TRP A 1 81 ? -17.061 -4.716 -4.057 1.00 87.12 81 TRP A CA 1
ATOM 615 C C . TRP A 1 81 ? -15.855 -3.809 -4.362 1.00 87.12 81 TRP A C 1
ATOM 617 O O . TRP A 1 81 ? -15.672 -3.404 -5.513 1.00 87.12 81 TRP A O 1
ATOM 627 N N . LEU A 1 82 ? -15.029 -3.481 -3.358 1.00 88.62 82 LEU A N 1
ATOM 628 C CA . LEU A 1 82 ? -13.918 -2.534 -3.509 1.00 88.62 82 LEU A CA 1
ATOM 629 C C . LEU A 1 82 ? -12.833 -3.043 -4.463 1.00 88.62 82 LEU A C 1
ATOM 631 O O . LEU A 1 82 ? -12.328 -2.260 -5.261 1.00 88.62 82 LEU A O 1
ATOM 635 N N . ASP A 1 83 ? -12.526 -4.340 -4.438 1.00 87.88 83 ASP A N 1
ATOM 636 C CA . ASP A 1 83 ? -11.542 -4.947 -5.345 1.00 87.88 83 ASP A CA 1
ATOM 637 C C . ASP A 1 83 ? -11.954 -4.710 -6.807 1.00 87.88 83 ASP A C 1
ATOM 639 O O . ASP A 1 83 ? -11.228 -4.096 -7.584 1.00 87.88 83 ASP A O 1
ATOM 643 N N . THR A 1 84 ? -13.212 -5.023 -7.138 1.00 89.06 84 THR A N 1
ATOM 644 C CA . THR A 1 84 ? -13.790 -4.790 -8.470 1.00 89.06 84 THR A CA 1
ATOM 645 C C . THR A 1 84 ? -13.811 -3.309 -8.861 1.00 89.06 84 THR A C 1
ATOM 647 O O . THR A 1 84 ? -13.537 -2.971 -10.014 1.00 89.06 84 THR A O 1
ATOM 650 N N . LYS A 1 85 ? -14.121 -2.405 -7.921 1.00 90.88 85 LYS A N 1
ATOM 651 C CA . LYS A 1 85 ? -14.099 -0.949 -8.151 1.00 90.88 85 LYS A CA 1
ATOM 652 C C . LYS A 1 85 ? -12.710 -0.481 -8.573 1.00 90.88 85 LYS A C 1
ATOM 654 O O . LYS A 1 85 ? -12.577 0.199 -9.589 1.00 90.88 85 LYS A O 1
ATOM 659 N N . TYR A 1 86 ? -11.694 -0.809 -7.782 1.00 91.12 86 TYR A N 1
ATOM 660 C CA . TYR A 1 86 ? -10.342 -0.305 -7.997 1.00 91.12 86 TYR A CA 1
ATOM 661 C C . TYR A 1 86 ? -9.627 -1.027 -9.139 1.00 91.12 86 TYR A C 1
ATOM 663 O O . TYR A 1 86 ? -8.920 -0.371 -9.902 1.00 91.12 86 TYR A O 1
ATOM 671 N N . GLU A 1 87 ? -9.870 -2.324 -9.335 1.00 87.69 87 GLU A N 1
ATOM 672 C CA . GLU A 1 87 ? -9.419 -3.048 -10.526 1.00 87.69 87 GLU A CA 1
ATOM 673 C C . GLU A 1 87 ? -10.005 -2.416 -11.798 1.00 87.69 87 GLU A C 1
ATOM 675 O O . GLU A 1 87 ? -9.267 -2.139 -12.741 1.00 87.69 87 GLU A O 1
ATOM 680 N N . GLY A 1 88 ? -11.304 -2.094 -11.805 1.00 84.62 88 GLY A N 1
ATOM 681 C CA . GLY A 1 88 ? -11.961 -1.422 -12.928 1.00 84.62 88 GLY A CA 1
ATOM 682 C C . GLY A 1 88 ? -11.354 -0.054 -13.254 1.00 84.62 88 GLY A C 1
ATOM 683 O O . GLY A 1 88 ? -11.079 0.232 -14.419 1.00 84.62 88 GLY A O 1
ATOM 684 N N . ILE A 1 89 ? -11.086 0.774 -12.236 1.00 85.75 89 ILE A N 1
ATOM 685 C CA . ILE A 1 89 ? -10.394 2.064 -12.415 1.00 85.75 89 ILE A CA 1
ATOM 686 C C . ILE A 1 89 ? -8.988 1.834 -12.993 1.00 85.75 89 ILE A C 1
ATOM 688 O O . ILE A 1 89 ? -8.617 2.462 -13.985 1.00 85.75 89 ILE A O 1
ATOM 692 N N . ALA A 1 90 ? -8.228 0.894 -12.427 1.00 85.25 90 ALA A N 1
ATOM 693 C CA . ALA A 1 90 ? -6.867 0.591 -12.858 1.00 85.25 90 ALA A CA 1
ATOM 694 C C . ALA A 1 90 ? -6.795 0.021 -14.287 1.00 85.25 90 ALA A C 1
ATOM 696 O O . ALA A 1 90 ? -5.840 0.309 -15.012 1.00 85.25 90 ALA A O 1
ATOM 697 N N . LEU A 1 91 ? -7.802 -0.749 -14.714 1.00 80.38 91 LEU A N 1
ATOM 698 C CA . LEU A 1 91 ? -7.941 -1.232 -16.090 1.00 80.38 91 LEU A CA 1
ATOM 699 C C . LEU A 1 91 ? -8.170 -0.080 -17.073 1.00 80.38 91 LEU A C 1
ATOM 701 O O . LEU A 1 91 ? -7.539 -0.048 -18.130 1.00 80.38 91 LEU A O 1
ATOM 705 N N . VAL A 1 92 ? -9.043 0.874 -16.732 1.00 77.44 92 VAL A N 1
ATOM 706 C CA . VAL A 1 92 ? -9.330 2.043 -17.582 1.00 77.44 92 VAL A CA 1
ATOM 707 C C . VAL A 1 92 ? -8.097 2.939 -17.712 1.00 77.44 92 VAL A C 1
ATOM 709 O O . VAL A 1 92 ? -7.736 3.331 -18.823 1.00 77.44 92 VAL A O 1
ATOM 712 N N . GLU A 1 93 ? -7.407 3.216 -16.605 1.00 70.06 93 GLU A N 1
ATOM 713 C CA . GLU A 1 93 ? -6.172 4.008 -16.620 1.00 70.06 93 GLU A CA 1
ATOM 714 C C . GLU A 1 93 ? -5.035 3.298 -17.373 1.00 70.06 93 GLU A C 1
ATOM 716 O O . GLU A 1 93 ? -4.331 3.917 -18.174 1.00 70.06 93 GLU A O 1
ATOM 721 N N . GLY A 1 94 ? -4.893 1.980 -17.193 1.00 61.16 94 GLY A N 1
ATOM 722 C CA . GLY A 1 94 ? -3.898 1.170 -17.899 1.00 61.16 94 GLY A CA 1
ATOM 723 C C . GLY A 1 94 ? -4.148 1.080 -19.409 1.00 61.16 94 GLY A C 1
ATOM 724 O O . GLY A 1 94 ? -3.202 1.101 -20.198 1.00 61.16 94 GLY A O 1
ATOM 725 N N . ALA A 1 95 ? -5.413 1.032 -19.838 1.00 57.78 95 ALA A N 1
ATOM 726 C CA . ALA A 1 95 ? -5.782 1.021 -21.253 1.00 57.78 95 ALA A CA 1
ATOM 727 C C . ALA A 1 95 ? -5.451 2.349 -21.958 1.00 57.78 95 ALA A C 1
ATOM 729 O O . ALA A 1 95 ? -5.017 2.335 -23.111 1.00 57.78 95 ALA A O 1
ATOM 730 N N . ALA A 1 96 ? -5.589 3.485 -21.265 1.00 53.31 96 ALA A N 1
ATOM 731 C CA . ALA A 1 96 ? -5.235 4.801 -21.800 1.00 53.31 96 ALA A CA 1
ATOM 732 C C . ALA A 1 96 ? -3.715 4.971 -22.007 1.00 53.31 96 ALA A C 1
ATOM 734 O O . ALA A 1 96 ? -3.287 5.621 -22.961 1.00 53.31 96 ALA A O 1
ATOM 735 N N . ALA A 1 97 ? -2.894 4.350 -21.153 1.00 53.19 97 ALA A N 1
ATOM 736 C CA . ALA A 1 97 ? -1.431 4.379 -21.248 1.00 53.19 97 ALA A CA 1
ATOM 737 C C . ALA A 1 97 ? -0.846 3.329 -22.222 1.00 53.19 97 ALA A C 1
ATOM 739 O O . ALA A 1 97 ? 0.286 3.465 -22.693 1.00 53.19 97 ALA A O 1
ATOM 740 N N . GLY A 1 98 ? -1.608 2.280 -22.551 1.00 48.66 98 GLY A N 1
ATOM 741 C CA . GLY A 1 98 ? -1.128 1.100 -23.279 1.00 48.66 98 GLY A CA 1
ATOM 742 C C . GLY A 1 98 ? -0.830 1.286 -24.773 1.00 48.66 98 GLY A C 1
ATOM 743 O O . GLY A 1 98 ? -0.213 0.402 -25.368 1.00 48.66 98 GLY A O 1
ATOM 744 N N . GLY A 1 99 ? -1.228 2.409 -25.384 1.00 48.59 99 GLY A N 1
ATOM 745 C CA . GLY A 1 99 ? -1.079 2.653 -26.827 1.00 48.59 99 GLY A CA 1
ATOM 746 C C . GLY A 1 99 ? 0.282 3.202 -27.282 1.00 48.59 99 GLY A C 1
ATOM 747 O O . GLY A 1 99 ? 0.601 3.118 -28.464 1.00 48.59 99 GLY A O 1
ATOM 748 N N . THR A 1 100 ? 1.100 3.753 -26.378 1.00 45.25 100 THR A N 1
ATOM 749 C CA . THR A 1 100 ? 2.320 4.513 -26.741 1.00 45.25 100 THR A CA 1
ATOM 750 C C . THR A 1 100 ? 3.628 3.920 -26.205 1.00 45.25 100 THR A C 1
ATOM 752 O O . THR A 1 100 ? 4.707 4.334 -26.629 1.00 45.25 100 THR A O 1
ATOM 755 N N . ALA A 1 101 ? 3.572 2.917 -25.321 1.00 48.31 101 ALA A N 1
ATOM 756 C CA . ALA A 1 101 ? 4.755 2.328 -24.679 1.00 48.31 101 ALA A CA 1
ATOM 757 C C . ALA A 1 101 ? 5.513 1.296 -25.543 1.00 48.31 101 ALA A C 1
ATOM 759 O O . ALA A 1 101 ? 6.629 0.909 -25.205 1.00 48.31 101 ALA A O 1
ATOM 760 N N . VAL A 1 102 ? 4.948 0.871 -26.678 1.00 51.19 102 VAL A N 1
ATOM 761 C CA . VAL A 1 102 ? 5.547 -0.148 -27.567 1.00 51.19 102 VAL A CA 1
ATOM 762 C C . VAL A 1 102 ? 6.623 0.397 -28.517 1.00 51.19 102 VAL A C 1
ATOM 764 O O . VAL A 1 102 ? 7.192 -0.364 -29.293 1.00 51.19 102 VAL A O 1
ATOM 767 N N . ILE A 1 103 ? 6.919 1.701 -28.473 1.00 54.28 103 ILE A N 1
ATOM 768 C CA . ILE A 1 103 ? 7.702 2.367 -29.527 1.00 54.28 103 ILE A CA 1
ATOM 769 C C . ILE A 1 103 ? 9.175 2.598 -29.125 1.00 54.28 103 ILE A C 1
ATOM 771 O O . ILE A 1 103 ? 10.043 2.559 -29.995 1.00 54.28 103 ILE A O 1
ATOM 775 N N . ASN A 1 104 ? 9.498 2.816 -27.834 1.00 63.81 104 ASN A N 1
ATOM 776 C CA . ASN A 1 104 ? 10.883 3.027 -27.363 1.00 63.81 104 ASN A CA 1
ATOM 777 C C . ASN A 1 104 ? 11.047 2.853 -25.824 1.00 63.81 104 ASN A C 1
ATOM 779 O O . ASN A 1 104 ? 10.373 3.562 -25.070 1.00 63.81 104 ASN A O 1
ATOM 783 N N . PRO A 1 105 ? 11.990 2.019 -25.329 1.00 62.06 105 PRO A N 1
ATOM 784 C CA . PRO A 1 105 ? 12.276 1.862 -23.894 1.00 62.06 105 PRO A CA 1
ATOM 785 C C . PRO A 1 105 ? 12.632 3.157 -23.144 1.00 62.06 105 PRO A C 1
ATOM 787 O O . PRO A 1 105 ? 12.290 3.297 -21.972 1.00 62.06 105 PRO A O 1
ATOM 790 N N . LEU A 1 106 ? 13.273 4.128 -23.803 1.00 67.06 106 LEU A N 1
ATOM 791 C CA . LEU A 1 106 ? 13.607 5.428 -23.204 1.00 67.06 106 LEU A CA 1
ATOM 792 C C . LEU A 1 106 ? 12.365 6.308 -22.998 1.00 67.06 106 LEU A C 1
ATOM 794 O O . LEU A 1 106 ? 12.279 7.033 -22.010 1.00 67.06 106 LEU A O 1
ATOM 798 N N . VAL A 1 107 ? 11.381 6.218 -23.898 1.00 68.75 107 VAL A N 1
ATOM 799 C CA . VAL A 1 107 ? 10.092 6.917 -23.751 1.00 68.75 107 VAL A CA 1
ATOM 800 C C . VAL A 1 107 ? 9.264 6.265 -22.641 1.00 68.75 107 VAL A C 1
ATOM 802 O O . VAL A 1 107 ? 8.644 6.969 -21.847 1.00 68.75 107 VAL A O 1
ATOM 805 N N . ALA A 1 108 ? 9.320 4.934 -22.520 1.00 67.25 108 ALA A N 1
ATOM 806 C CA . ALA A 1 108 ? 8.679 4.214 -21.422 1.00 67.25 108 ALA A CA 1
ATOM 807 C C . ALA A 1 108 ? 9.264 4.611 -20.052 1.00 67.25 108 ALA A C 1
ATOM 809 O O . ALA A 1 108 ? 8.504 4.908 -19.132 1.00 67.25 108 ALA A O 1
ATOM 810 N N . LEU A 1 109 ? 10.595 4.709 -19.923 1.00 72.62 109 LEU A N 1
ATOM 811 C CA . LEU A 1 109 ? 11.256 5.169 -18.691 1.00 72.62 109 LEU A CA 1
ATOM 812 C C . LEU A 1 109 ? 10.799 6.566 -18.249 1.00 72.62 109 LEU A C 1
ATOM 814 O O . LEU A 1 109 ? 10.616 6.799 -17.056 1.00 72.62 109 LEU A O 1
ATOM 818 N N . ALA A 1 110 ? 10.568 7.484 -19.191 1.00 77.69 110 ALA A N 1
ATOM 819 C CA . ALA A 1 110 ? 10.127 8.841 -18.872 1.00 77.69 110 ALA A CA 1
ATOM 820 C C . ALA A 1 110 ? 8.702 8.897 -18.284 1.00 77.69 110 ALA A C 1
ATOM 822 O O . ALA A 1 110 ? 8.415 9.779 -17.475 1.00 77.69 110 ALA A O 1
ATOM 823 N N . ALA A 1 111 ? 7.825 7.961 -18.661 1.00 77.69 111 ALA A N 1
ATOM 824 C CA . ALA A 1 111 ? 6.439 7.910 -18.190 1.00 77.69 111 ALA A CA 1
ATOM 825 C C . ALA A 1 111 ? 6.275 7.175 -16.845 1.00 77.69 111 ALA A C 1
ATOM 827 O O . ALA A 1 111 ? 5.352 7.486 -16.089 1.00 77.69 111 ALA A O 1
ATOM 828 N N . ILE A 1 112 ? 7.181 6.239 -16.521 1.00 81.75 112 ILE A N 1
ATOM 829 C CA . ILE A 1 112 ? 7.093 5.388 -15.320 1.00 81.75 112 ILE A CA 1
ATOM 830 C C . ILE A 1 112 ? 6.910 6.183 -14.020 1.00 81.75 112 ILE A C 1
ATOM 832 O O . ILE A 1 112 ? 6.030 5.806 -13.248 1.00 81.75 112 ILE A O 1
ATOM 836 N N . PRO A 1 113 ? 7.675 7.256 -13.727 1.00 86.50 113 PRO A N 1
ATOM 837 C CA . PRO A 1 113 ? 7.554 7.933 -12.440 1.00 86.50 113 PRO A CA 1
ATOM 838 C C . PRO A 1 113 ? 6.156 8.511 -12.202 1.00 86.50 113 PRO A C 1
ATOM 840 O O . PRO A 1 113 ? 5.602 8.325 -11.123 1.00 86.50 113 PRO A O 1
ATOM 843 N N . ALA A 1 114 ? 5.570 9.170 -13.206 1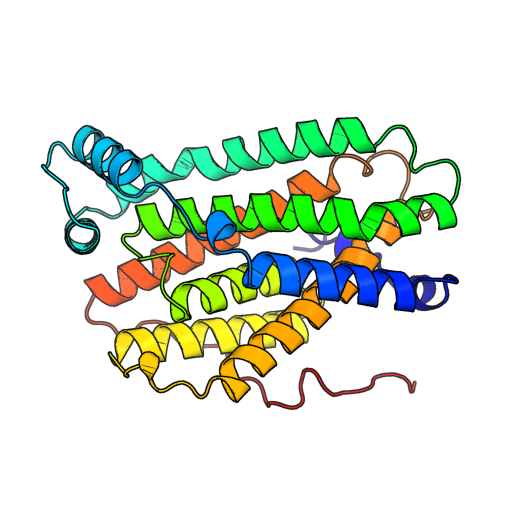.00 84.75 114 ALA A N 1
ATOM 844 C CA . ALA A 1 114 ? 4.248 9.785 -13.086 1.00 84.75 114 ALA A CA 1
ATOM 845 C C . ALA A 1 114 ? 3.133 8.731 -12.989 1.00 84.75 114 ALA A C 1
ATOM 847 O O . ALA A 1 114 ? 2.274 8.824 -12.115 1.00 84.75 114 ALA A O 1
ATOM 848 N N . ASP A 1 115 ? 3.188 7.700 -13.834 1.00 83.19 115 ASP A N 1
ATOM 849 C CA . ASP A 1 115 ? 2.237 6.583 -13.820 1.00 83.19 115 ASP A CA 1
ATOM 850 C C . ASP A 1 115 ? 2.303 5.798 -12.497 1.00 83.19 115 ASP A C 1
ATOM 852 O O . ASP A 1 115 ? 1.282 5.458 -11.908 1.00 83.19 115 ASP A O 1
ATOM 856 N N . MET A 1 116 ? 3.502 5.585 -11.951 1.00 86.25 116 MET A N 1
ATOM 857 C CA . MET A 1 116 ? 3.667 4.949 -10.645 1.00 86.25 116 MET A CA 1
ATOM 858 C C . MET A 1 116 ? 3.091 5.806 -9.509 1.00 86.25 116 MET A C 1
ATOM 860 O O . MET A 1 116 ? 2.460 5.263 -8.607 1.00 86.25 116 MET A O 1
ATOM 864 N N . VAL A 1 117 ? 3.279 7.128 -9.542 1.00 88.69 117 VAL A N 1
ATOM 865 C CA . VAL A 1 117 ? 2.685 8.040 -8.552 1.00 88.69 117 VAL A CA 1
ATOM 866 C C . VAL A 1 117 ? 1.157 7.977 -8.604 1.00 88.69 117 VAL A C 1
ATOM 868 O O . VAL A 1 117 ? 0.527 7.810 -7.564 1.00 88.69 117 VAL A O 1
ATOM 871 N N . ALA A 1 118 ? 0.556 8.028 -9.794 1.00 88.00 118 ALA A N 1
ATOM 872 C CA . ALA A 1 118 ? -0.893 7.894 -9.950 1.00 88.00 118 ALA A CA 1
ATOM 873 C C . ALA A 1 118 ? -1.405 6.532 -9.444 1.00 88.00 118 ALA A C 1
ATOM 875 O O . ALA A 1 118 ? -2.339 6.473 -8.641 1.00 88.00 118 ALA A O 1
ATOM 876 N N . LEU A 1 119 ? -0.728 5.442 -9.825 1.00 88.19 119 LEU A N 1
ATOM 877 C CA . LEU A 1 119 ? -1.064 4.088 -9.388 1.00 88.19 119 LEU A CA 1
ATOM 878 C C . LEU A 1 119 ? -0.994 3.940 -7.863 1.00 88.19 119 LEU A C 1
ATOM 880 O O . LEU A 1 119 ? -1.887 3.347 -7.257 1.00 88.19 119 LEU A O 1
ATOM 884 N N . LEU A 1 120 ? 0.058 4.463 -7.229 1.00 91.44 120 LEU A N 1
ATOM 885 C CA . LEU A 1 120 ? 0.227 4.388 -5.779 1.00 91.44 120 LEU A CA 1
ATOM 886 C C . LEU A 1 120 ? -0.774 5.278 -5.043 1.00 91.44 120 LEU A C 1
ATOM 888 O O . LEU A 1 120 ? -1.317 4.835 -4.040 1.00 91.44 120 LEU A O 1
ATOM 892 N N . ALA A 1 121 ? -1.074 6.475 -5.551 1.00 90.94 121 ALA A N 1
ATOM 893 C CA . ALA A 1 121 ? -2.112 7.348 -5.001 1.00 90.94 121 ALA A CA 1
ATOM 894 C C . ALA A 1 121 ? -3.487 6.660 -4.997 1.00 90.94 121 ALA A C 1
ATOM 896 O O . ALA A 1 121 ? -4.175 6.619 -3.975 1.00 90.94 121 ALA A O 1
ATOM 897 N N . MET A 1 122 ? -3.865 6.039 -6.119 1.00 90.75 122 MET A N 1
ATOM 898 C CA . MET A 1 122 ? -5.104 5.264 -6.212 1.00 90.75 122 MET A CA 1
ATOM 899 C C . MET A 1 122 ? -5.123 4.103 -5.213 1.00 90.75 122 MET A C 1
ATOM 901 O O . MET A 1 122 ? -6.113 3.902 -4.510 1.00 90.75 122 MET A O 1
ATOM 905 N N . ASN A 1 123 ? -4.025 3.354 -5.126 1.00 93.06 123 ASN A N 1
ATOM 906 C CA . ASN A 1 123 ? -3.919 2.211 -4.228 1.00 93.06 123 ASN A CA 1
ATOM 907 C C . ASN A 1 123 ? -3.914 2.622 -2.748 1.00 93.06 123 ASN A C 1
ATOM 909 O O . ASN A 1 123 ? -4.538 1.949 -1.935 1.00 93.06 123 ASN A O 1
ATOM 913 N N . LEU A 1 124 ? -3.307 3.758 -2.388 1.00 92.69 124 LEU A N 1
ATOM 914 C CA . LEU A 1 124 ? -3.438 4.353 -1.053 1.00 92.69 124 LEU A CA 1
ATOM 915 C C . LEU A 1 124 ? -4.895 4.689 -0.734 1.00 92.69 124 LEU A C 1
ATOM 917 O O . LEU A 1 124 ? -5.358 4.420 0.372 1.00 92.69 124 LEU A O 1
ATOM 921 N N . ARG A 1 125 ? -5.646 5.201 -1.715 1.00 91.81 125 ARG A N 1
ATOM 922 C CA . ARG A 1 125 ? -7.081 5.452 -1.553 1.00 91.81 125 ARG A CA 1
ATOM 923 C C . ARG A 1 125 ? -7.871 4.159 -1.336 1.00 91.81 125 ARG A C 1
ATOM 925 O O . ARG A 1 125 ? -8.752 4.145 -0.482 1.00 91.81 125 ARG A O 1
ATOM 932 N N . ALA A 1 126 ? -7.541 3.088 -2.060 1.00 93.31 126 ALA A N 1
ATOM 933 C CA . ALA A 1 126 ? -8.147 1.771 -1.862 1.00 93.31 126 ALA A CA 1
ATOM 934 C C . ALA A 1 126 ? -7.878 1.233 -0.452 1.00 93.31 126 ALA A C 1
ATOM 936 O O . ALA A 1 126 ? -8.815 0.895 0.270 1.00 93.31 126 ALA A O 1
ATOM 937 N N . ILE A 1 127 ? -6.610 1.236 -0.030 1.00 94.06 127 ILE A N 1
ATOM 938 C CA . ILE A 1 127 ? -6.190 0.841 1.321 1.00 94.06 127 ILE A CA 1
ATOM 939 C C . ILE A 1 127 ? -6.935 1.664 2.379 1.00 94.06 127 ILE A C 1
ATOM 941 O O . ILE A 1 127 ? -7.429 1.101 3.354 1.00 94.06 127 ILE A O 1
ATOM 945 N N . GLY A 1 128 ? -7.065 2.975 2.166 1.00 92.00 128 GLY A N 1
ATOM 946 C CA . GLY A 1 128 ? -7.773 3.866 3.075 1.00 92.00 128 GLY A CA 1
ATOM 947 C C . GLY A 1 128 ? -9.257 3.541 3.227 1.00 92.00 128 GLY A C 1
ATOM 948 O O . GLY A 1 128 ? -9.777 3.600 4.342 1.00 92.00 128 GLY A O 1
ATOM 949 N N . GLU A 1 129 ? -9.944 3.167 2.144 1.00 93.00 129 GLU A N 1
ATOM 950 C CA . GLU A 1 129 ? -11.327 2.694 2.237 1.00 93.00 129 GLU A CA 1
ATOM 951 C C . GLU A 1 129 ? -11.400 1.384 3.038 1.00 93.00 129 GLU A C 1
ATOM 953 O O . GLU A 1 129 ? -12.160 1.334 4.004 1.00 93.00 129 GLU A O 1
ATOM 958 N N . TYR A 1 130 ? -10.565 0.377 2.741 1.00 93.75 130 TYR A N 1
ATOM 959 C CA . TYR A 1 130 ? -10.518 -0.877 3.517 1.00 93.75 130 TYR A CA 1
ATOM 960 C C . TYR A 1 130 ? -10.273 -0.640 5.013 1.00 93.75 130 TYR A C 1
ATOM 962 O O . TYR A 1 130 ? -11.017 -1.157 5.847 1.00 93.75 130 TYR A O 1
ATOM 970 N N . GLY A 1 131 ? -9.273 0.173 5.362 1.00 91.62 131 GLY A N 1
ATOM 971 C CA . GLY A 1 131 ? -8.972 0.503 6.754 1.00 91.62 131 GLY A CA 1
ATOM 972 C C . GLY A 1 131 ? -10.128 1.229 7.440 1.00 91.62 131 GLY A C 1
ATOM 973 O O . GLY A 1 131 ? -10.532 0.847 8.538 1.00 91.62 131 GLY A O 1
ATOM 974 N N . SER A 1 132 ? -10.746 2.198 6.762 1.00 91.25 132 SER A N 1
ATOM 975 C CA . SER A 1 132 ? -11.886 2.944 7.310 1.00 91.25 132 SER A CA 1
ATOM 976 C C . SER A 1 132 ? -13.121 2.057 7.519 1.00 91.25 132 SER A C 1
ATOM 978 O O . SER A 1 132 ? -13.779 2.167 8.552 1.00 91.25 132 SER A O 1
ATOM 980 N N . TYR A 1 133 ? -13.420 1.138 6.591 1.00 92.50 133 TYR A N 1
ATOM 981 C CA . TYR A 1 133 ? -14.499 0.152 6.757 1.00 92.50 133 TYR A CA 1
ATOM 982 C C . TYR A 1 133 ? -14.253 -0.811 7.918 1.00 92.50 133 TYR A C 1
ATOM 984 O O . TYR A 1 133 ? -15.209 -1.320 8.502 1.00 92.50 133 TYR A O 1
ATOM 992 N N . CYS A 1 134 ? -12.991 -1.055 8.269 1.00 90.56 134 CYS A N 1
ATOM 993 C CA . CYS A 1 134 ? -12.615 -1.831 9.445 1.00 90.56 134 CYS A CA 1
ATOM 994 C C . CYS A 1 134 ? -12.463 -0.981 10.724 1.00 90.56 134 CYS A C 1
ATOM 996 O O . CYS A 1 134 ? -12.137 -1.538 11.770 1.00 90.56 134 CYS A O 1
ATOM 998 N N . GLY A 1 135 ? -12.739 0.328 10.673 1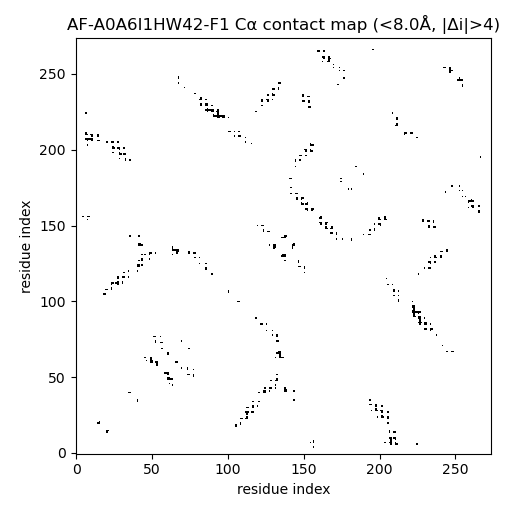.00 89.31 135 GLY A N 1
ATOM 999 C CA . GLY A 1 135 ? -12.730 1.215 11.840 1.00 89.31 135 GLY A CA 1
ATOM 1000 C C . GLY A 1 135 ? -11.365 1.812 12.192 1.00 89.31 135 GLY A C 1
ATOM 1001 O O . GLY A 1 135 ? -11.170 2.227 13.332 1.00 89.31 135 GLY A O 1
ATOM 1002 N N . PHE A 1 136 ? -10.412 1.843 11.256 1.00 87.75 136 PHE A N 1
ATOM 1003 C CA . PHE A 1 136 ? -9.086 2.432 11.465 1.00 87.75 136 PHE A CA 1
ATOM 1004 C C . PHE A 1 136 ? -9.033 3.893 10.997 1.00 87.75 136 PHE A C 1
ATOM 1006 O O . PHE A 1 136 ? -9.558 4.241 9.937 1.00 87.75 136 PHE A O 1
ATOM 1013 N N . ASP A 1 137 ? -8.376 4.751 11.782 1.00 85.88 137 ASP A N 1
ATOM 1014 C CA . ASP A 1 137 ? -8.155 6.157 11.434 1.00 85.88 137 ASP A CA 1
ATOM 1015 C C . ASP A 1 137 ? -6.950 6.311 10.498 1.00 85.88 137 ASP A C 1
ATOM 1017 O O . ASP A 1 137 ? -5.798 6.401 10.918 1.00 85.88 137 ASP A O 1
ATOM 1021 N N . MET A 1 138 ? -7.239 6.408 9.203 1.00 85.75 138 MET A N 1
ATOM 1022 C CA . MET A 1 138 ? -6.232 6.538 8.147 1.00 85.75 138 MET A CA 1
ATOM 1023 C C . MET A 1 138 ? -5.423 7.844 8.193 1.00 85.75 138 MET A C 1
ATOM 1025 O O . MET A 1 138 ? -4.450 7.990 7.449 1.00 85.75 138 MET A O 1
ATOM 1029 N N . SER A 1 139 ? -5.806 8.807 9.037 1.00 82.12 139 SER A N 1
ATOM 1030 C CA . SER A 1 139 ? -5.065 10.058 9.193 1.00 82.12 139 SER A 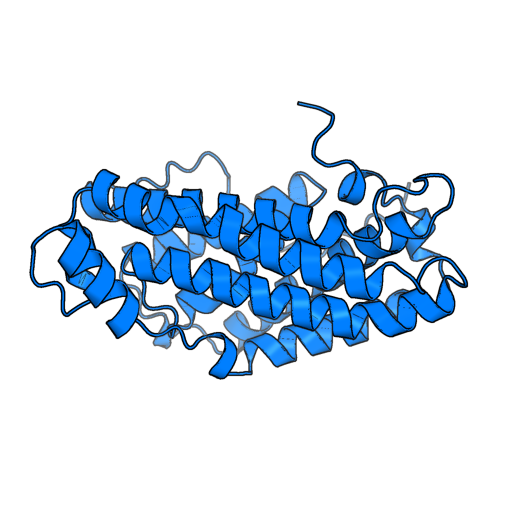CA 1
ATOM 1031 C C . SER A 1 139 ? -3.812 9.909 10.067 1.00 82.12 139 SER A C 1
ATOM 1033 O O . SER A 1 139 ? -2.892 10.731 9.939 1.00 82.12 139 SER A O 1
ATOM 1035 N N . SER A 1 140 ? -3.746 8.852 10.885 1.00 80.44 140 SER A N 1
ATOM 1036 C CA . SER A 1 140 ? -2.691 8.600 11.870 1.00 80.44 140 SER A CA 1
ATOM 1037 C C . SER A 1 140 ? -1.357 8.194 11.226 1.00 80.44 140 SER A C 1
ATOM 1039 O O . SER A 1 140 ? -1.324 7.628 10.133 1.00 80.44 140 SER A O 1
ATOM 1041 N N . GLN A 1 141 ? -0.219 8.479 11.872 1.00 77.38 141 GLN A N 1
ATOM 1042 C CA . GLN A 1 141 ? 1.100 8.152 11.295 1.00 77.38 141 GLN A CA 1
ATOM 1043 C C . GLN A 1 141 ? 1.308 6.639 11.157 1.00 77.38 141 GLN A C 1
ATOM 1045 O O . GLN A 1 141 ? 1.951 6.171 10.214 1.00 77.38 141 GLN A O 1
ATOM 1050 N N . GLU A 1 142 ? 0.722 5.880 12.073 1.00 80.38 142 GLU A N 1
ATOM 1051 C CA . GLU A 1 142 ? 0.785 4.424 12.123 1.00 80.38 142 GLU A CA 1
ATOM 1052 C C . GLU A 1 142 ? 0.061 3.817 10.932 1.00 80.38 142 GLU A C 1
ATOM 1054 O O . GLU A 1 142 ? 0.623 2.965 10.246 1.00 80.38 142 GLU A O 1
ATOM 1059 N N . GLU A 1 143 ? -1.150 4.298 10.638 1.00 85.50 143 GLU A N 1
ATOM 1060 C CA . GLU A 1 143 ? -1.927 3.822 9.496 1.00 85.50 143 GLU A CA 1
ATOM 1061 C C . GLU A 1 143 ? -1.298 4.229 8.166 1.00 85.50 143 GLU A C 1
ATOM 1063 O O . GLU A 1 143 ? -1.332 3.456 7.203 1.00 85.50 143 GLU A O 1
ATOM 1068 N N . ARG A 1 144 ? -0.624 5.384 8.113 1.00 86.44 144 ARG A N 1
ATOM 1069 C CA . ARG A 1 144 ? 0.182 5.758 6.943 1.00 86.44 144 ARG A CA 1
ATOM 1070 C C . ARG A 1 144 ? 1.308 4.766 6.705 1.00 86.44 144 ARG A C 1
ATOM 1072 O O . ARG A 1 144 ? 1.476 4.266 5.592 1.00 86.44 144 ARG A O 1
ATOM 1079 N N . LEU A 1 145 ? 2.068 4.445 7.751 1.00 84.31 145 LEU A N 1
ATOM 1080 C CA . LEU A 1 145 ? 3.171 3.496 7.647 1.00 84.31 145 LEU A CA 1
ATOM 1081 C C . LEU A 1 145 ? 2.670 2.075 7.349 1.00 84.31 145 LEU A C 1
ATOM 1083 O O . LEU A 1 145 ? 3.289 1.359 6.559 1.00 84.31 145 LEU A O 1
ATOM 1087 N N . PHE A 1 146 ? 1.536 1.677 7.925 1.00 87.56 146 PHE A N 1
ATOM 1088 C CA . PHE A 1 146 ? 0.880 0.403 7.646 1.00 87.56 146 PHE A CA 1
ATOM 1089 C C . PHE A 1 146 ? 0.492 0.297 6.167 1.00 87.56 146 PHE A C 1
ATOM 1091 O O . PHE A 1 146 ? 0.874 -0.658 5.490 1.00 87.56 146 PHE A O 1
ATOM 1098 N N . SER A 1 147 ? -0.155 1.333 5.632 1.00 90.62 147 SER A N 1
ATOM 1099 C CA . SER A 1 147 ? -0.546 1.421 4.221 1.00 90.62 147 SER A CA 1
ATOM 1100 C C . SER A 1 147 ? 0.651 1.320 3.276 1.00 90.62 147 SER A C 1
ATOM 1102 O O . SER A 1 147 ? 0.614 0.583 2.292 1.00 90.62 147 SER A O 1
ATOM 1104 N N . LEU A 1 148 ? 1.756 2.002 3.592 1.00 89.25 148 LEU A N 1
ATOM 1105 C CA . LEU A 1 148 ? 2.984 1.911 2.799 1.00 89.25 148 LEU A CA 1
ATOM 1106 C C . LEU A 1 148 ? 3.573 0.498 2.796 1.00 89.25 148 LEU A C 1
ATOM 1108 O O . LEU A 1 148 ? 4.047 0.034 1.758 1.00 89.25 148 LEU A O 1
ATOM 1112 N N . ASN A 1 149 ? 3.514 -0.215 3.921 1.00 88.44 149 ASN A N 1
ATOM 1113 C CA . ASN A 1 149 ? 3.973 -1.600 3.969 1.00 88.44 149 ASN A CA 1
ATOM 1114 C C . ASN A 1 149 ? 3.032 -2.564 3.226 1.00 88.44 149 ASN A C 1
ATOM 1116 O O . ASN A 1 149 ? 3.523 -3.541 2.666 1.00 88.44 149 ASN A O 1
ATOM 1120 N N . ILE A 1 150 ? 1.725 -2.282 3.132 1.00 91.88 150 ILE A N 1
ATOM 1121 C CA . ILE A 1 150 ? 0.809 -3.031 2.249 1.00 91.88 150 ILE A CA 1
ATOM 1122 C C . ILE A 1 150 ? 1.248 -2.893 0.786 1.00 91.88 150 ILE A C 1
ATOM 1124 O O . ILE A 1 150 ? 1.363 -3.895 0.078 1.00 91.88 150 ILE A O 1
ATOM 1128 N N . LEU A 1 151 ? 1.557 -1.672 0.336 1.00 91.81 151 LEU A N 1
ATOM 1129 C CA . LEU A 1 151 ? 2.077 -1.440 -1.017 1.00 91.81 151 LEU A CA 1
ATOM 1130 C C . LEU A 1 151 ? 3.409 -2.169 -1.234 1.00 91.81 151 LEU A C 1
ATOM 1132 O O . LEU A 1 151 ? 3.622 -2.795 -2.276 1.00 91.81 151 LEU A O 1
ATOM 1136 N N . ALA A 1 152 ? 4.310 -2.105 -0.247 1.00 87.12 152 ALA A N 1
ATOM 1137 C CA . ALA A 1 152 ? 5.611 -2.768 -0.307 1.00 87.12 152 ALA A CA 1
ATOM 1138 C C . ALA A 1 152 ? 5.461 -4.290 -0.409 1.00 87.12 152 ALA A C 1
ATOM 1140 O O . ALA A 1 152 ? 6.143 -4.925 -1.215 1.00 87.12 152 ALA A O 1
ATOM 1141 N N . LEU A 1 153 ? 4.535 -4.868 0.360 1.00 86.94 153 LEU A N 1
ATOM 1142 C CA . LEU A 1 153 ? 4.197 -6.284 0.316 1.00 86.94 153 LEU A CA 1
ATOM 1143 C C . LEU A 1 153 ? 3.661 -6.680 -1.064 1.00 86.94 153 LEU A C 1
ATOM 1145 O O . LEU A 1 153 ? 4.151 -7.643 -1.651 1.00 86.94 153 LEU A O 1
ATOM 1149 N N . ALA A 1 154 ? 2.713 -5.912 -1.609 1.00 87.94 154 ALA A N 1
ATOM 1150 C CA . ALA A 1 154 ? 2.134 -6.160 -2.930 1.00 87.94 154 ALA A CA 1
ATOM 1151 C C . ALA A 1 154 ? 3.166 -6.031 -4.067 1.00 87.94 154 ALA A C 1
ATOM 1153 O O . ALA A 1 154 ? 3.075 -6.739 -5.070 1.00 87.94 154 ALA A O 1
ATOM 1154 N N . SER A 1 155 ? 4.164 -5.160 -3.895 1.00 84.19 155 SER A N 1
ATOM 1155 C CA . SER A 1 155 ? 5.250 -4.939 -4.859 1.00 84.19 155 SER A CA 1
ATOM 1156 C C . SER A 1 155 ? 6.405 -5.937 -4.727 1.00 84.19 155 SER A C 1
ATOM 1158 O O . SER A 1 155 ? 7.285 -5.969 -5.586 1.00 84.19 155 SER A O 1
ATOM 1160 N N . SER A 1 156 ? 6.467 -6.718 -3.644 1.00 81.62 156 SER A N 1
ATOM 1161 C CA . SER A 1 156 ? 7.623 -7.567 -3.338 1.00 81.62 156 SER A CA 1
ATOM 1162 C C . SER A 1 156 ? 7.638 -8.850 -4.165 1.00 81.62 156 SER A C 1
ATOM 1164 O O . SER A 1 156 ? 6.712 -9.663 -4.132 1.00 81.62 156 SER A O 1
ATOM 1166 N N . THR A 1 157 ? 8.741 -9.064 -4.879 1.00 70.81 157 THR A N 1
ATOM 1167 C CA . THR A 1 157 ? 8.911 -10.189 -5.810 1.00 70.81 157 THR A CA 1
ATOM 1168 C C . THR A 1 157 ? 9.674 -11.357 -5.181 1.00 70.81 157 THR A C 1
ATOM 1170 O O . THR A 1 157 ? 9.446 -12.509 -5.551 1.00 70.81 157 THR A O 1
ATOM 1173 N N . THR A 1 158 ? 10.511 -11.069 -4.178 1.00 70.38 158 THR A N 1
ATOM 1174 C CA . THR A 1 158 ? 11.313 -12.037 -3.421 1.00 70.38 158 THR A CA 1
ATOM 1175 C C . THR A 1 158 ? 10.659 -12.381 -2.089 1.00 70.38 158 THR A C 1
ATOM 1177 O O . THR A 1 158 ? 9.932 -11.576 -1.502 1.00 70.38 158 THR A O 1
ATOM 1180 N N . ASP A 1 159 ? 10.940 -13.576 -1.575 1.00 71.88 159 ASP A N 1
ATOM 1181 C CA . ASP A 1 159 ? 10.419 -13.985 -0.271 1.00 71.88 159 ASP A CA 1
ATOM 1182 C C . ASP A 1 159 ? 11.036 -13.168 0.872 1.00 71.88 159 ASP A C 1
ATOM 1184 O O . ASP A 1 159 ? 10.319 -12.799 1.798 1.00 71.88 159 ASP A O 1
ATOM 1188 N N . GLY A 1 160 ? 12.306 -12.759 0.752 1.00 70.38 160 GLY A N 1
ATOM 1189 C CA . GLY A 1 160 ? 12.941 -11.828 1.694 1.00 70.38 160 GLY A CA 1
ATOM 1190 C C . GLY A 1 160 ? 12.258 -10.454 1.737 1.00 70.38 160 GLY A C 1
ATOM 1191 O O . GLY A 1 160 ? 11.986 -9.936 2.818 1.00 70.38 160 GLY A O 1
ATOM 1192 N N . GLY A 1 161 ? 11.892 -9.889 0.578 1.00 67.00 161 GLY A N 1
ATOM 1193 C CA . GLY A 1 161 ? 11.158 -8.620 0.507 1.00 67.00 161 GLY A CA 1
ATOM 1194 C C . GLY A 1 161 ? 9.764 -8.707 1.135 1.00 67.00 161 GLY A C 1
ATOM 1195 O O . GLY A 1 161 ? 9.379 -7.837 1.918 1.00 67.00 161 GLY A O 1
ATOM 1196 N N . LYS A 1 162 ? 9.036 -9.803 0.875 1.00 76.69 162 LYS A N 1
ATOM 1197 C CA . LYS A 1 162 ? 7.736 -10.065 1.516 1.00 76.69 162 LYS A CA 1
ATOM 1198 C C . LYS A 1 162 ? 7.874 -10.222 3.030 1.00 76.69 162 LYS A C 1
ATOM 1200 O O . LYS A 1 162 ? 7.076 -9.647 3.763 1.00 76.69 162 LYS A O 1
ATOM 1205 N N . GLN A 1 163 ? 8.875 -10.970 3.503 1.00 74.62 163 GLN A N 1
ATOM 1206 C CA . GLN A 1 163 ? 9.135 -11.149 4.935 1.00 74.62 163 GLN A CA 1
ATOM 1207 C C . GLN A 1 163 ? 9.475 -9.824 5.622 1.00 74.62 163 GLN A C 1
ATOM 1209 O O . GLN A 1 163 ? 8.946 -9.551 6.697 1.00 74.62 163 GLN A O 1
ATOM 1214 N N . ALA A 1 164 ? 10.287 -8.971 4.991 1.00 73.06 164 ALA A N 1
ATOM 1215 C CA . ALA A 1 164 ? 10.586 -7.639 5.507 1.00 73.06 164 ALA A CA 1
ATOM 1216 C C . ALA A 1 164 ? 9.311 -6.793 5.651 1.00 73.06 164 ALA A C 1
ATOM 1218 O O . ALA A 1 164 ? 9.029 -6.298 6.744 1.00 73.06 164 ALA A O 1
ATOM 1219 N N . ALA A 1 165 ? 8.496 -6.707 4.594 1.00 72.19 165 ALA A N 1
ATOM 1220 C CA . ALA A 1 165 ? 7.231 -5.972 4.623 1.00 72.19 165 ALA A CA 1
ATOM 1221 C C . ALA A 1 165 ? 6.262 -6.518 5.690 1.00 72.19 165 ALA A C 1
ATOM 1223 O O . ALA A 1 165 ? 5.710 -5.748 6.476 1.00 72.19 165 ALA A O 1
ATOM 1224 N N . LEU A 1 166 ? 6.107 -7.844 5.783 1.00 75.69 166 LEU A N 1
ATOM 1225 C CA . LEU A 1 166 ? 5.288 -8.488 6.815 1.00 75.69 166 LEU A CA 1
ATOM 1226 C C . LEU A 1 166 ? 5.801 -8.186 8.224 1.00 75.69 166 LEU A C 1
ATOM 1228 O O . LEU A 1 166 ? 5.009 -7.855 9.099 1.00 75.69 166 LEU A O 1
ATOM 1232 N N . SER A 1 167 ? 7.113 -8.236 8.455 1.00 72.19 167 SER A N 1
ATOM 1233 C CA . SER A 1 167 ? 7.679 -7.954 9.777 1.00 72.19 167 SER A CA 1
ATOM 1234 C C . SER A 1 167 ? 7.402 -6.520 10.247 1.00 72.19 167 SER A C 1
ATOM 1236 O O . SER A 1 167 ? 7.102 -6.302 11.422 1.00 72.19 167 SER A O 1
ATOM 1238 N N . HIS A 1 168 ? 7.429 -5.547 9.331 1.00 73.69 168 HIS A N 1
ATOM 1239 C CA . HIS A 1 168 ? 7.047 -4.169 9.626 1.00 73.69 168 HIS A CA 1
ATOM 1240 C C . HIS A 1 168 ? 5.553 -4.058 9.943 1.00 73.69 168 HIS A C 1
ATOM 1242 O O . HIS A 1 168 ? 5.200 -3.429 10.937 1.00 73.69 168 HIS A O 1
ATOM 1248 N N . LEU A 1 169 ? 4.684 -4.705 9.155 1.00 75.50 169 LEU A N 1
ATOM 1249 C CA . LEU A 1 169 ? 3.236 -4.738 9.408 1.00 75.50 169 LEU A CA 1
ATOM 1250 C C . LEU A 1 169 ? 2.917 -5.312 10.795 1.00 75.50 169 LEU A C 1
ATOM 1252 O O . LEU A 1 169 ? 2.137 -4.719 11.540 1.00 75.50 169 LEU A O 1
ATOM 1256 N N . VAL A 1 170 ? 3.566 -6.421 11.167 1.00 72.88 170 VAL A N 1
ATOM 1257 C CA . VAL A 1 170 ? 3.428 -7.053 12.489 1.00 72.88 170 VAL A CA 1
ATOM 1258 C C . VAL A 1 170 ? 3.858 -6.090 13.592 1.00 72.88 170 VAL A C 1
ATOM 1260 O O . VAL A 1 170 ? 3.122 -5.900 14.560 1.00 72.88 170 VAL A O 1
ATOM 1263 N N . LYS A 1 171 ? 5.030 -5.458 13.450 1.00 73.62 171 LYS A N 1
ATOM 1264 C CA . LYS A 1 171 ? 5.544 -4.511 14.446 1.00 73.62 171 LYS A CA 1
ATOM 1265 C C . LYS A 1 171 ? 4.584 -3.339 14.653 1.00 73.62 171 LYS A C 1
ATOM 1267 O O . LYS A 1 171 ? 4.245 -3.037 15.795 1.00 73.62 171 LYS A O 1
ATOM 1272 N N . ILE A 1 172 ? 4.101 -2.743 13.561 1.00 69.56 172 ILE A N 1
ATOM 1273 C CA . ILE A 1 172 ? 3.151 -1.626 13.608 1.00 69.56 172 ILE A CA 1
ATOM 1274 C C . ILE A 1 172 ? 1.876 -2.053 14.337 1.00 69.56 172 ILE A C 1
ATOM 1276 O O . ILE A 1 172 ? 1.434 -1.407 15.285 1.00 69.56 172 ILE A O 1
ATOM 1280 N N . ALA A 1 173 ? 1.302 -3.190 13.958 1.00 66.06 173 ALA A N 1
ATOM 1281 C CA . ALA A 1 173 ? 0.060 -3.643 14.561 1.00 66.06 173 ALA A CA 1
ATOM 1282 C C . ALA A 1 173 ? 0.221 -4.036 16.050 1.00 66.06 173 ALA A C 1
ATOM 1284 O O . ALA A 1 173 ? -0.678 -3.767 16.848 1.00 66.06 173 ALA A O 1
ATOM 1285 N N . GLN A 1 174 ? 1.378 -4.567 16.470 1.00 67.00 174 GLN A N 1
ATOM 1286 C CA . GLN A 1 174 ? 1.695 -4.794 17.889 1.00 67.00 174 GLN A CA 1
ATOM 1287 C C . GLN A 1 174 ? 1.841 -3.494 18.689 1.00 67.00 174 GLN A C 1
ATOM 1289 O O . GLN A 1 174 ? 1.416 -3.425 19.842 1.00 67.00 174 GLN A O 1
ATOM 1294 N N . GLU A 1 175 ? 2.480 -2.475 18.119 1.00 67.75 175 GLU A N 1
ATOM 1295 C CA . GLU A 1 175 ? 2.674 -1.179 18.774 1.00 67.75 175 GLU A CA 1
ATOM 1296 C C . GLU A 1 175 ? 1.340 -0.428 18.927 1.00 67.75 175 GLU A C 1
ATOM 1298 O O . GLU A 1 175 ? 1.083 0.129 19.998 1.00 67.75 175 GLU A O 1
ATOM 1303 N N . VAL A 1 176 ? 0.445 -0.523 17.931 1.00 63.56 176 VAL A N 1
ATOM 1304 C CA . VAL A 1 176 ? -0.958 -0.071 18.025 1.00 63.56 176 VAL A CA 1
ATOM 1305 C C . VAL A 1 176 ? -1.711 -0.821 19.130 1.00 63.56 176 VAL A C 1
ATOM 1307 O O . VAL A 1 176 ? -2.315 -0.191 19.996 1.00 63.56 176 VAL A O 1
ATOM 1310 N N . ALA A 1 177 ? -1.634 -2.157 19.165 1.00 60.81 177 ALA A N 1
ATOM 1311 C CA . ALA A 1 177 ? -2.310 -2.964 20.187 1.00 60.81 177 ALA A CA 1
ATOM 1312 C C . ALA A 1 177 ? -1.832 -2.641 21.614 1.00 60.81 177 ALA A C 1
ATOM 1314 O O . ALA A 1 177 ? -2.614 -2.643 22.562 1.00 60.81 177 ALA A O 1
ATOM 1315 N N . LYS A 1 178 ? -0.547 -2.307 21.775 1.00 63.09 178 LYS A N 1
ATOM 1316 C CA . LYS A 1 178 ? 0.044 -1.910 23.062 1.00 63.09 178 LYS A CA 1
ATOM 1317 C C . LYS A 1 178 ? -0.289 -0.471 23.470 1.00 63.09 178 LYS A C 1
ATOM 1319 O O . LYS A 1 178 ? 0.217 -0.033 24.502 1.00 63.09 178 LYS A O 1
ATOM 1324 N N . LYS A 1 179 ? -1.092 0.262 22.681 1.00 58.88 179 LYS A N 1
ATOM 1325 C CA . LYS A 1 179 ? -1.412 1.689 22.872 1.00 58.88 179 LYS A CA 1
ATOM 1326 C C . LYS A 1 179 ? -0.165 2.534 23.153 1.00 58.88 179 LYS A C 1
ATOM 1328 O O . LYS A 1 179 ? -0.222 3.499 23.914 1.00 58.88 179 LYS A O 1
ATOM 1333 N N . LYS A 1 180 ? 0.988 2.142 22.598 1.00 57.75 180 LYS A N 1
ATOM 1334 C CA . LYS A 1 180 ? 2.202 2.938 22.758 1.00 57.75 180 LYS A CA 1
ATOM 1335 C C . LYS A 1 180 ? 1.984 4.255 22.028 1.00 57.75 180 LYS A C 1
ATOM 1337 O O . LYS A 1 180 ? 1.432 4.264 20.931 1.00 57.75 180 LYS A O 1
ATOM 1342 N N . THR A 1 181 ? 2.396 5.356 22.643 1.00 55.56 181 THR A N 1
ATOM 1343 C CA . THR A 1 181 ? 2.304 6.687 22.049 1.00 55.56 181 THR A CA 1
ATOM 1344 C C . THR A 1 181 ? 3.248 6.764 20.857 1.00 55.56 181 THR A C 1
ATOM 1346 O O . THR A 1 181 ? 4.433 7.055 20.983 1.00 55.56 181 THR A O 1
ATOM 1349 N N . TRP A 1 182 ? 2.710 6.491 19.678 1.00 57.94 182 TRP A N 1
ATOM 1350 C CA . TRP A 1 182 ? 3.383 6.692 18.401 1.00 57.94 182 TRP A CA 1
ATOM 1351 C C . TRP A 1 182 ? 3.677 8.161 18.098 1.00 57.94 182 TRP A C 1
ATOM 1353 O O . TRP A 1 182 ? 4.570 8.462 17.315 1.00 57.94 182 TRP A O 1
ATOM 1363 N N . GLU A 1 183 ? 3.022 9.073 18.816 1.00 55.28 183 GLU A N 1
ATOM 1364 C CA . GLU A 1 183 ? 3.394 10.488 18.907 1.00 55.28 183 GLU A CA 1
ATOM 1365 C C . GLU A 1 183 ? 4.870 10.693 19.305 1.00 55.28 183 GLU A C 1
ATOM 1367 O O . GLU A 1 183 ? 5.445 11.738 19.008 1.00 55.28 183 GLU A O 1
ATOM 1372 N N . GLN A 1 184 ? 5.495 9.701 19.957 1.00 52.47 184 GLN A N 1
ATOM 1373 C CA . GLN A 1 184 ? 6.911 9.707 20.341 1.00 52.47 184 GLN A CA 1
ATOM 1374 C C . GLN A 1 184 ? 7.830 8.995 19.345 1.00 52.47 184 GLN A C 1
ATOM 1376 O O . GLN A 1 184 ? 9.040 8.952 19.578 1.00 52.47 184 GLN A O 1
ATOM 1381 N N . LEU A 1 185 ? 7.301 8.414 18.261 1.00 62.84 185 LEU A N 1
ATOM 1382 C CA . LEU A 1 185 ? 8.154 7.862 17.219 1.00 62.84 185 LEU A CA 1
ATOM 1383 C C . LEU A 1 185 ? 9.026 9.005 16.699 1.00 62.84 185 LEU A C 1
ATOM 1385 O O . LEU A 1 185 ? 8.519 10.015 16.206 1.00 62.84 185 LEU A O 1
ATOM 1389 N N . GLU A 1 186 ? 10.345 8.874 16.853 1.00 65.69 186 GLU A N 1
ATOM 1390 C CA . GLU A 1 186 ? 11.242 9.928 16.406 1.00 65.69 186 GLU A CA 1
ATOM 1391 C C . GLU A 1 186 ? 10.976 10.200 14.924 1.00 65.69 186 GLU A C 1
ATOM 1393 O O . GLU A 1 186 ? 10.950 9.286 14.094 1.00 65.69 186 GLU A O 1
ATOM 1398 N N . LYS A 1 187 ? 10.799 11.478 14.578 1.00 71.75 187 LYS A N 1
ATOM 1399 C CA . LYS A 1 187 ? 10.571 11.911 13.195 1.00 71.75 187 LYS A CA 1
ATOM 1400 C C . LYS A 1 187 ? 11.620 11.323 12.239 1.00 71.75 187 LYS A C 1
ATOM 1402 O O . LYS A 1 187 ? 11.301 11.009 11.097 1.00 71.75 187 LYS A O 1
ATOM 1407 N N . SER A 1 188 ? 12.852 11.142 12.717 1.00 70.38 188 SER A N 1
ATOM 1408 C CA . SER A 1 188 ? 13.949 10.463 12.018 1.00 70.38 188 SER A CA 1
ATOM 1409 C C . SER A 1 188 ? 13.604 9.015 11.644 1.00 70.38 188 SER A C 1
ATOM 1411 O O . SER A 1 188 ? 13.766 8.639 10.487 1.00 70.38 188 SER A O 1
ATOM 1413 N N . VAL A 1 189 ? 13.094 8.220 12.587 1.00 74.62 189 VAL A N 1
ATOM 1414 C CA . VAL A 1 189 ? 12.742 6.803 12.408 1.00 74.62 189 VAL A CA 1
ATOM 1415 C C . VAL A 1 189 ? 11.583 6.653 11.429 1.00 74.62 189 VAL A C 1
ATOM 1417 O O . VAL A 1 189 ? 11.662 5.836 10.511 1.00 74.62 189 VAL A O 1
ATOM 1420 N N . PHE A 1 190 ? 10.539 7.476 11.564 1.00 76.94 190 PHE A N 1
ATOM 1421 C CA . PHE A 1 190 ? 9.425 7.484 10.612 1.00 76.94 190 PHE A CA 1
ATOM 1422 C C . PHE A 1 190 ? 9.908 7.792 9.191 1.00 76.94 190 PHE A C 1
ATOM 1424 O O . PHE A 1 190 ? 9.628 7.045 8.253 1.00 76.94 190 PHE A O 1
ATOM 1431 N N . VAL A 1 191 ? 10.687 8.867 9.035 1.00 80.25 191 VAL A N 1
ATOM 1432 C CA . VAL A 1 191 ? 11.227 9.278 7.733 1.00 80.25 191 VAL A CA 1
ATOM 1433 C C . VAL A 1 191 ? 12.114 8.184 7.137 1.00 80.25 191 VAL A C 1
ATOM 1435 O O . VAL A 1 191 ? 11.988 7.887 5.953 1.00 80.25 191 VAL A O 1
ATOM 1438 N N . GLN A 1 192 ? 12.968 7.534 7.932 1.00 81.88 192 GLN A N 1
ATOM 1439 C CA . GLN A 1 192 ? 13.805 6.426 7.461 1.00 81.88 192 GLN A CA 1
ATOM 1440 C C . GLN A 1 192 ? 12.979 5.226 6.986 1.00 81.88 192 GLN A C 1
ATOM 1442 O O . GLN A 1 192 ? 13.300 4.633 5.952 1.00 81.88 192 GLN A O 1
ATOM 1447 N N . ALA A 1 193 ? 11.903 4.886 7.698 1.00 80.56 193 ALA A N 1
ATOM 1448 C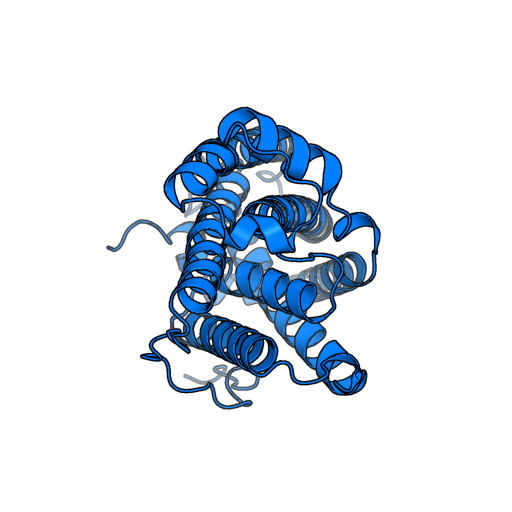 CA . ALA A 1 193 ? 11.004 3.811 7.296 1.00 80.56 193 ALA A CA 1
ATOM 1449 C C . ALA A 1 193 ? 10.302 4.146 5.970 1.00 80.56 193 ALA A C 1
ATOM 1451 O O . ALA A 1 193 ? 10.315 3.334 5.044 1.00 80.56 193 ALA A O 1
ATOM 1452 N N . VAL A 1 194 ? 9.780 5.371 5.838 1.00 83.62 194 VAL A N 1
ATOM 1453 C CA . VAL A 1 194 ? 9.179 5.872 4.593 1.00 83.62 194 VAL A CA 1
ATOM 1454 C C . VAL A 1 194 ? 10.178 5.824 3.438 1.00 83.62 194 VAL A C 1
ATOM 1456 O O . VAL A 1 194 ? 9.841 5.313 2.375 1.00 83.62 194 VAL A O 1
ATOM 1459 N N . LEU A 1 195 ? 11.409 6.307 3.632 1.00 85.81 195 LEU A N 1
ATOM 1460 C CA . LEU A 1 195 ? 12.446 6.303 2.594 1.00 85.81 195 LEU A CA 1
ATOM 1461 C C . LEU A 1 195 ? 12.824 4.882 2.163 1.00 85.81 195 LEU A C 1
ATOM 1463 O O . LEU A 1 195 ? 12.964 4.619 0.969 1.00 85.81 195 LEU A O 1
ATOM 1467 N N . SER A 1 196 ? 12.946 3.957 3.116 1.00 83.19 196 SER A N 1
ATOM 1468 C CA . SER A 1 196 ? 13.268 2.554 2.832 1.00 83.19 196 SER A CA 1
ATOM 1469 C C . SER A 1 196 ? 12.156 1.882 2.023 1.00 83.19 196 SER A C 1
ATOM 1471 O O . SER A 1 196 ? 12.426 1.217 1.023 1.00 83.19 196 SER A O 1
ATOM 1473 N N . ILE A 1 197 ? 10.895 2.119 2.394 1.00 83.88 197 ILE A N 1
ATOM 1474 C CA . ILE A 1 197 ? 9.734 1.609 1.655 1.00 83.88 197 ILE A CA 1
ATOM 1475 C C . ILE A 1 197 ? 9.621 2.272 0.276 1.00 83.88 197 ILE A C 1
ATOM 1477 O O . ILE A 1 197 ? 9.383 1.590 -0.717 1.00 83.88 197 ILE A O 1
ATOM 1481 N N . ALA A 1 198 ? 9.838 3.584 0.177 1.00 86.75 198 ALA A N 1
ATOM 1482 C CA . ALA A 1 198 ? 9.806 4.302 -1.094 1.00 86.75 198 ALA A CA 1
ATOM 1483 C C . ALA A 1 198 ? 10.866 3.771 -2.069 1.00 86.75 198 ALA A C 1
ATOM 1485 O O . ALA A 1 198 ? 10.570 3.589 -3.250 1.00 86.75 198 ALA A O 1
ATOM 1486 N N . LYS A 1 199 ? 12.070 3.462 -1.571 1.00 87.50 199 LYS A N 1
ATOM 1487 C CA . LYS A 1 199 ? 13.138 2.809 -2.339 1.00 87.50 199 LYS A CA 1
ATOM 1488 C C . LYS A 1 199 ? 12.730 1.401 -2.795 1.00 87.50 199 LYS A C 1
ATOM 1490 O O . LYS A 1 199 ? 12.974 1.040 -3.944 1.00 87.50 199 LYS A O 1
ATOM 1495 N N . ALA A 1 200 ? 12.066 0.629 -1.932 1.00 84.75 200 ALA A N 1
ATOM 1496 C CA . ALA A 1 200 ? 11.508 -0.684 -2.273 1.00 84.75 200 ALA A CA 1
ATOM 1497 C C . ALA A 1 200 ? 10.525 -0.628 -3.430 1.00 84.75 200 ALA A C 1
ATOM 1499 O O . ALA A 1 200 ? 10.667 -1.342 -4.424 1.00 84.75 200 ALA A O 1
ATOM 1500 N N . LEU A 1 201 ? 9.532 0.240 -3.276 1.00 86.69 201 LEU A N 1
ATOM 1501 C CA . LEU A 1 201 ? 8.465 0.436 -4.237 1.00 86.69 201 LEU A CA 1
ATOM 1502 C C . LEU A 1 201 ? 9.027 0.908 -5.570 1.00 86.69 201 LEU A C 1
ATOM 1504 O O . LEU A 1 201 ? 8.717 0.313 -6.599 1.00 86.69 201 LEU A O 1
ATOM 1508 N N . SER A 1 202 ? 9.891 1.928 -5.553 1.00 85.75 202 SER A N 1
ATOM 1509 C CA . SER A 1 202 ? 10.421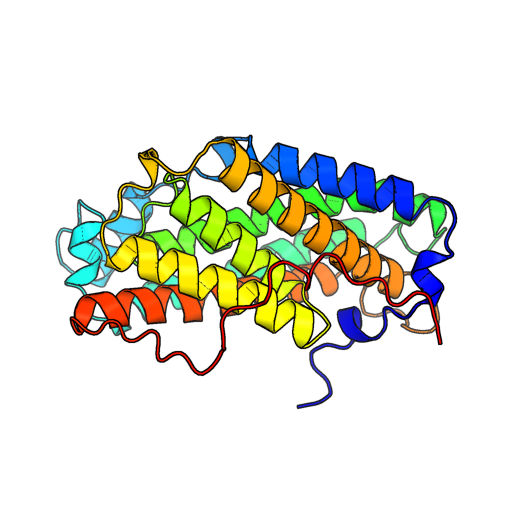 2.507 -6.783 1.00 85.75 202 SER A CA 1
ATOM 1510 C C . SER A 1 202 ? 11.221 1.492 -7.591 1.00 85.75 202 SER A C 1
ATOM 1512 O O . SER A 1 202 ? 11.013 1.393 -8.798 1.00 85.75 202 SER A O 1
ATOM 1514 N N . ILE A 1 203 ? 12.069 0.684 -6.948 1.00 85.12 203 ILE A N 1
ATOM 1515 C CA . ILE A 1 203 ? 12.864 -0.339 -7.634 1.00 85.12 203 ILE A CA 1
ATOM 1516 C C . ILE A 1 203 ? 11.960 -1.451 -8.173 1.00 85.12 203 ILE A C 1
ATOM 1518 O O . ILE A 1 203 ? 12.011 -1.753 -9.366 1.00 85.12 203 ILE A O 1
ATOM 1522 N N . ASN A 1 204 ? 11.114 -2.048 -7.327 1.00 83.94 204 ASN A N 1
ATOM 1523 C CA . ASN A 1 204 ? 10.311 -3.211 -7.712 1.00 83.94 204 ASN A CA 1
ATOM 1524 C C . ASN A 1 204 ? 9.265 -2.875 -8.784 1.00 83.94 204 ASN A C 1
ATOM 1526 O O . ASN A 1 204 ? 9.084 -3.643 -9.731 1.00 83.94 204 ASN A O 1
ATOM 1530 N N . LEU A 1 205 ? 8.607 -1.717 -8.680 1.00 85.31 205 LEU A N 1
ATOM 1531 C CA . LEU A 1 205 ? 7.603 -1.288 -9.654 1.00 85.31 205 LEU A CA 1
ATOM 1532 C C . LEU A 1 205 ? 8.236 -0.826 -10.965 1.00 85.31 205 LEU A C 1
ATOM 1534 O O . LEU A 1 205 ? 7.713 -1.165 -12.023 1.00 85.31 205 LEU A O 1
ATOM 1538 N N . THR A 1 206 ? 9.376 -0.124 -10.929 1.00 84.25 206 THR A N 1
ATOM 1539 C CA . THR A 1 206 ? 10.104 0.241 -12.159 1.00 84.25 206 THR A CA 1
ATOM 1540 C C . THR A 1 206 ? 10.555 -1.016 -12.897 1.00 84.25 206 THR A C 1
ATOM 1542 O O . THR A 1 206 ? 10.336 -1.138 -14.102 1.00 84.25 206 THR A O 1
ATOM 1545 N N . LYS A 1 207 ? 11.103 -1.997 -12.169 1.00 79.94 207 LYS A N 1
ATOM 1546 C CA . LYS A 1 207 ? 11.466 -3.314 -12.706 1.00 79.94 207 LYS A CA 1
ATOM 1547 C C . LYS A 1 207 ? 10.289 -4.014 -13.381 1.00 79.94 207 LYS A C 1
ATOM 1549 O O . LYS A 1 207 ? 10.407 -4.445 -14.527 1.00 79.94 207 LYS A O 1
ATOM 1554 N N . ALA A 1 208 ? 9.149 -4.086 -12.699 1.00 78.69 208 ALA A N 1
ATOM 1555 C CA . ALA A 1 208 ? 7.963 -4.747 -13.226 1.00 78.69 208 ALA A CA 1
ATOM 1556 C C . ALA A 1 208 ? 7.350 -4.007 -14.429 1.00 78.69 208 ALA A C 1
ATOM 1558 O O . ALA A 1 208 ? 6.964 -4.639 -15.410 1.00 78.69 208 ALA A O 1
ATOM 1559 N N . LYS A 1 209 ? 7.320 -2.667 -14.409 1.00 78.81 209 LYS A N 1
ATOM 1560 C CA . LYS A 1 209 ? 6.847 -1.864 -15.547 1.00 78.81 209 LYS A CA 1
ATOM 1561 C C . LYS A 1 209 ? 7.760 -1.995 -16.768 1.00 78.81 209 LYS A C 1
ATOM 1563 O O . LYS A 1 209 ? 7.255 -2.062 -17.884 1.00 78.81 209 LYS A O 1
ATOM 1568 N N . LEU A 1 210 ? 9.077 -2.104 -16.582 1.00 74.62 210 LEU A N 1
ATOM 1569 C CA . LEU A 1 210 ? 10.029 -2.316 -17.679 1.00 74.62 210 LEU A CA 1
ATOM 1570 C C . LEU A 1 210 ? 10.022 -3.743 -18.224 1.00 74.62 210 LEU A C 1
ATOM 1572 O O . LEU A 1 210 ? 10.260 -3.929 -19.416 1.00 74.62 210 LEU A O 1
ATOM 1576 N N . ALA A 1 211 ? 9.695 -4.743 -17.402 1.00 69.31 211 ALA A N 1
ATOM 1577 C CA . ALA A 1 211 ? 9.504 -6.111 -17.879 1.00 69.31 211 ALA A CA 1
ATOM 1578 C C . ALA A 1 211 ? 8.408 -6.195 -18.962 1.00 69.31 211 ALA A C 1
ATOM 1580 O O . ALA A 1 211 ? 8.540 -6.987 -19.892 1.00 69.31 211 ALA A O 1
ATOM 1581 N N . ASN A 1 212 ? 7.394 -5.321 -18.908 1.00 61.22 212 ASN A N 1
ATOM 1582 C CA . ASN A 1 212 ? 6.334 -5.225 -19.924 1.00 61.22 212 ASN A CA 1
ATOM 1583 C C . ASN A 1 212 ? 6.800 -4.616 -21.261 1.00 61.22 212 ASN A C 1
ATOM 1585 O O . ASN A 1 212 ? 6.077 -4.699 -22.250 1.00 61.22 212 ASN A O 1
ATOM 1589 N N . VAL A 1 213 ? 7.980 -3.988 -21.298 1.00 58.41 213 VAL A N 1
ATOM 1590 C CA . VAL A 1 213 ? 8.571 -3.379 -22.505 1.00 58.41 213 VAL A CA 1
ATOM 1591 C C . VAL A 1 213 ? 9.498 -4.368 -23.228 1.00 58.41 213 VAL A C 1
ATOM 1593 O O . VAL A 1 213 ? 9.829 -4.172 -24.396 1.00 58.41 213 VAL A O 1
ATOM 1596 N N . ILE A 1 214 ? 9.912 -5.457 -22.566 1.00 55.84 214 ILE A N 1
ATOM 1597 C CA . ILE A 1 214 ? 10.776 -6.478 -23.165 1.00 55.84 214 ILE A CA 1
ATOM 1598 C C . ILE A 1 214 ? 9.935 -7.344 -24.127 1.00 55.84 214 ILE A C 1
ATOM 1600 O O . ILE A 1 214 ? 9.009 -8.014 -23.671 1.00 55.84 214 ILE A O 1
ATOM 1604 N N . PRO A 1 215 ? 10.279 -7.429 -25.432 1.00 51.16 215 PRO A N 1
ATOM 1605 C CA . PRO A 1 215 ? 9.484 -8.137 -26.451 1.00 51.16 215 PRO A CA 1
ATOM 1606 C C . PRO A 1 215 ? 9.198 -9.619 -26.156 1.00 51.16 215 PRO A C 1
ATOM 1608 O O . PRO A 1 215 ? 8.255 -10.191 -26.695 1.00 51.16 215 PRO A O 1
ATOM 1611 N N . ILE A 1 216 ? 10.010 -10.245 -25.299 1.00 50.25 216 ILE A N 1
ATOM 1612 C CA . ILE A 1 216 ? 9.882 -11.649 -24.883 1.00 50.25 216 ILE A CA 1
ATOM 1613 C C . ILE A 1 216 ? 8.638 -11.858 -23.988 1.00 50.25 216 ILE A C 1
ATOM 1615 O O . ILE A 1 216 ? 8.058 -12.942 -23.986 1.00 50.25 216 ILE A O 1
ATOM 1619 N N . ALA A 1 217 ? 8.171 -10.820 -23.283 1.00 54.31 217 ALA A N 1
ATOM 1620 C CA . ALA A 1 217 ? 6.923 -10.812 -22.517 1.00 54.31 217 ALA A CA 1
ATOM 1621 C C . ALA A 1 217 ? 5.796 -10.180 -23.361 1.00 54.31 217 ALA A C 1
ATOM 1623 O O . ALA A 1 217 ? 5.346 -9.067 -23.113 1.00 54.31 217 ALA A O 1
ATOM 1624 N N . GLY A 1 218 ? 5.405 -10.869 -24.436 1.00 41.25 218 GLY A N 1
ATOM 1625 C CA . GLY A 1 218 ? 4.599 -10.313 -25.526 1.00 41.25 218 GLY A CA 1
ATOM 1626 C C . GLY A 1 218 ? 3.243 -9.686 -25.154 1.00 41.25 218 GLY A C 1
ATOM 1627 O O . GLY A 1 218 ? 2.531 -10.164 -24.277 1.00 41.25 218 GLY A O 1
ATOM 1628 N N . ALA A 1 219 ? 2.905 -8.631 -25.908 1.00 37.12 219 ALA A N 1
ATOM 1629 C CA . ALA A 1 219 ? 1.610 -8.189 -26.464 1.00 37.12 219 ALA A CA 1
ATOM 1630 C C . ALA A 1 219 ? 0.297 -8.200 -25.639 1.00 37.12 219 ALA A C 1
ATOM 1632 O O . ALA A 1 219 ? -0.711 -7.731 -26.158 1.00 37.12 219 ALA A O 1
ATOM 1633 N N . ALA A 1 220 ? 0.260 -8.656 -24.385 1.00 41.31 220 ALA A N 1
ATOM 1634 C CA . ALA A 1 220 ? -0.984 -8.783 -23.612 1.00 41.31 220 ALA A CA 1
ATOM 1635 C C . ALA A 1 220 ? -1.011 -7.995 -22.284 1.00 41.31 220 ALA A C 1
ATOM 1637 O O . ALA A 1 220 ? -2.023 -8.022 -21.591 1.00 41.31 220 ALA A O 1
ATOM 1638 N N . ILE A 1 221 ? 0.075 -7.304 -21.896 1.00 50.66 221 ILE A N 1
ATOM 1639 C CA . ILE A 1 221 ? 0.279 -6.863 -20.495 1.00 50.66 221 ILE A CA 1
ATOM 1640 C C . ILE A 1 221 ? 0.325 -5.330 -20.303 1.00 50.66 221 ILE A C 1
ATOM 1642 O O . ILE A 1 221 ? 0.315 -4.869 -19.164 1.00 50.66 221 ILE A O 1
ATOM 1646 N N . SER A 1 222 ? 0.286 -4.496 -21.353 1.00 50.03 222 SER A N 1
ATOM 1647 C CA . SER A 1 222 ? 0.443 -3.037 -21.162 1.00 50.03 222 SER A CA 1
ATOM 1648 C C . SER A 1 222 ? -0.671 -2.386 -20.320 1.00 50.03 222 SER A C 1
ATOM 1650 O O . SER A 1 222 ? -0.378 -1.457 -19.575 1.00 50.03 222 SER A O 1
ATOM 1652 N N . GLY A 1 223 ? -1.902 -2.917 -20.338 1.00 55.91 223 GLY A N 1
ATOM 1653 C CA . GLY A 1 223 ? -3.000 -2.465 -19.462 1.00 55.91 223 GLY A CA 1
ATOM 1654 C C . GLY A 1 223 ? -3.246 -3.328 -18.214 1.00 55.91 223 GLY A C 1
ATOM 1655 O O . GLY A 1 223 ? -3.844 -2.864 -17.248 1.00 55.91 223 GLY A O 1
ATOM 1656 N N . GLY A 1 224 ? -2.770 -4.578 -18.202 1.00 72.25 224 GLY A N 1
ATOM 1657 C CA . GLY A 1 224 ? -3.076 -5.547 -17.141 1.00 72.25 224 GLY A CA 1
ATOM 1658 C C . GLY A 1 224 ? -2.226 -5.399 -15.879 1.00 72.25 224 GLY A C 1
ATOM 1659 O O . GLY A 1 224 ? -2.634 -5.864 -14.820 1.00 72.25 224 GLY A O 1
ATOM 1660 N N . PHE A 1 225 ? -1.056 -4.753 -15.957 1.00 79.56 225 PHE A N 1
ATOM 1661 C CA . PHE A 1 225 ? -0.172 -4.612 -14.795 1.00 79.56 225 PHE A CA 1
ATOM 1662 C C . PHE A 1 225 ? -0.787 -3.762 -13.679 1.00 79.56 225 PHE A C 1
ATOM 1664 O O . PHE A 1 225 ? -0.743 -4.176 -12.524 1.00 79.56 225 PHE A O 1
ATOM 1671 N N . ASN A 1 226 ? -1.355 -2.596 -14.011 1.00 84.06 226 ASN A N 1
ATOM 1672 C CA . ASN A 1 226 ? -1.956 -1.709 -13.012 1.00 84.06 226 ASN A CA 1
ATOM 1673 C C . ASN A 1 226 ? -3.124 -2.421 -12.314 1.00 84.06 226 ASN A C 1
ATOM 1675 O O . ASN A 1 226 ? -3.167 -2.445 -11.090 1.00 84.06 226 ASN A O 1
ATOM 1679 N N . ALA A 1 227 ? -3.996 -3.088 -13.076 1.00 84.50 227 ALA A N 1
ATOM 1680 C CA . ALA A 1 227 ? -5.089 -3.899 -12.541 1.00 84.50 227 ALA A CA 1
ATOM 1681 C C . ALA A 1 227 ? -4.595 -5.051 -11.654 1.00 84.50 227 ALA A C 1
ATOM 1683 O O . ALA A 1 227 ? -5.041 -5.193 -10.521 1.00 84.50 227 ALA A O 1
ATOM 1684 N N . TYR A 1 228 ? -3.602 -5.813 -12.122 1.00 85.06 228 TYR A N 1
ATOM 1685 C CA . TYR A 1 228 ? -2.989 -6.900 -11.358 1.00 85.06 228 TYR A CA 1
ATOM 1686 C C . TYR A 1 228 ? -2.365 -6.411 -10.043 1.00 85.06 228 TYR A C 1
ATOM 1688 O O . TYR A 1 228 ? -2.519 -7.044 -9.000 1.00 85.06 228 TYR A O 1
ATOM 1696 N N . TYR A 1 229 ? -1.624 -5.303 -10.081 1.00 87.88 229 TYR A N 1
ATOM 1697 C CA . TYR A 1 229 ? -1.015 -4.732 -8.886 1.00 87.88 229 TYR A CA 1
ATOM 1698 C C . TYR A 1 229 ? -2.084 -4.237 -7.907 1.00 87.88 229 TYR A C 1
ATOM 1700 O O . TYR A 1 229 ? -1.994 -4.517 -6.713 1.00 87.88 229 TYR A O 1
ATOM 1708 N N . THR A 1 230 ? -3.122 -3.575 -8.416 1.00 91.38 230 THR A N 1
ATOM 1709 C CA . THR A 1 230 ? -4.248 -3.102 -7.611 1.00 91.38 230 THR A CA 1
ATOM 1710 C C . THR A 1 230 ? -5.023 -4.250 -6.962 1.00 91.38 230 THR A C 1
ATOM 1712 O O . THR A 1 230 ? -5.302 -4.170 -5.769 1.00 91.38 230 THR A O 1
ATOM 1715 N N . ASP A 1 231 ? -5.268 -5.355 -7.671 1.00 90.25 231 ASP A N 1
ATOM 1716 C CA . ASP A 1 231 ? -5.849 -6.590 -7.111 1.00 90.25 231 ASP A CA 1
ATOM 1717 C C . ASP A 1 231 ? -5.009 -7.127 -5.937 1.00 90.25 231 ASP A C 1
ATOM 1719 O O . ASP A 1 231 ? -5.526 -7.468 -4.869 1.00 90.25 231 ASP A O 1
ATOM 1723 N N . LYS A 1 232 ? -3.675 -7.145 -6.083 1.00 91.25 232 LYS A N 1
ATOM 1724 C CA . LYS A 1 232 ? -2.767 -7.561 -5.001 1.00 91.25 232 LYS A CA 1
ATOM 1725 C C . LYS A 1 232 ? -2.853 -6.652 -3.785 1.00 91.25 232 LYS A C 1
ATOM 1727 O O . LYS A 1 232 ? -2.865 -7.158 -2.662 1.00 91.25 232 LYS A O 1
ATOM 1732 N N . VAL A 1 233 ? -2.899 -5.340 -3.998 1.00 94.12 233 VAL A N 1
ATOM 1733 C CA . VAL A 1 233 ? -3.036 -4.362 -2.917 1.00 94.12 233 VAL A CA 1
ATOM 1734 C C . VAL A 1 233 ? -4.390 -4.504 -2.227 1.00 94.12 233 VAL A C 1
ATOM 1736 O O . VAL A 1 233 ? -4.423 -4.578 -1.001 1.00 94.12 233 VAL A O 1
ATOM 1739 N N . CYS A 1 234 ? -5.487 -4.601 -2.982 1.00 95.06 234 CYS A N 1
ATOM 1740 C CA . CYS A 1 234 ? -6.838 -4.735 -2.439 1.00 95.06 234 CYS A CA 1
ATOM 1741 C C . CYS A 1 234 ? -6.982 -6.016 -1.613 1.00 95.06 234 CYS A C 1
ATOM 1743 O O . CYS A 1 234 ? -7.464 -5.963 -0.484 1.00 95.06 234 CYS A O 1
ATOM 1745 N N . LYS A 1 235 ? -6.463 -7.151 -2.100 1.00 93.44 235 LYS A N 1
ATOM 1746 C CA . LYS A 1 235 ? -6.433 -8.406 -1.330 1.00 93.44 235 LYS A CA 1
ATOM 1747 C C . LYS A 1 235 ? -5.587 -8.295 -0.068 1.00 93.44 235 LYS A C 1
ATOM 1749 O O . LYS A 1 235 ? -6.021 -8.741 0.991 1.00 93.44 235 LYS A O 1
ATOM 1754 N N . ALA A 1 236 ? -4.395 -7.706 -0.156 1.00 93.06 236 ALA A N 1
ATOM 1755 C CA . ALA A 1 236 ? -3.544 -7.512 1.015 1.00 93.06 236 ALA A CA 1
ATOM 1756 C C . ALA A 1 236 ? -4.233 -6.622 2.063 1.00 93.06 236 ALA A C 1
ATOM 1758 O O . ALA A 1 236 ? -4.276 -6.992 3.234 1.00 93.06 236 ALA A O 1
ATOM 1759 N N . ALA A 1 237 ? -4.831 -5.503 1.645 1.00 94.31 237 ALA A N 1
ATOM 1760 C CA . ALA A 1 237 ? -5.589 -4.614 2.519 1.00 94.31 237 ALA A CA 1
ATOM 1761 C C . ALA A 1 237 ? -6.801 -5.321 3.144 1.00 94.31 237 ALA A C 1
ATOM 1763 O O . ALA A 1 237 ? -6.976 -5.254 4.360 1.00 94.31 237 ALA A O 1
ATOM 1764 N N . PHE A 1 238 ? -7.578 -6.053 2.339 1.00 93.62 238 PHE A N 1
ATOM 1765 C CA . PHE A 1 238 ? -8.718 -6.847 2.791 1.00 93.62 238 PHE A CA 1
ATOM 1766 C C . PHE A 1 238 ? -8.324 -7.810 3.916 1.00 93.62 238 PHE A C 1
ATOM 1768 O O . PHE A 1 238 ? -8.932 -7.784 4.983 1.00 93.62 238 PHE A O 1
ATOM 1775 N N . TYR A 1 239 ? -7.292 -8.636 3.717 1.00 92.12 239 TYR A N 1
ATOM 1776 C CA . TYR A 1 239 ? -6.895 -9.619 4.728 1.00 92.12 239 TYR A CA 1
ATOM 1777 C C . TYR A 1 239 ? -6.279 -8.965 5.966 1.00 92.12 239 TYR A C 1
ATOM 1779 O O . TYR A 1 239 ? -6.692 -9.272 7.082 1.00 92.12 239 TYR A O 1
ATOM 1787 N N . LEU A 1 240 ? -5.340 -8.033 5.790 1.00 91.56 240 LEU A N 1
ATOM 1788 C CA . LEU A 1 240 ? -4.576 -7.465 6.901 1.00 91.56 240 LEU A CA 1
ATOM 1789 C C . LEU A 1 240 ? -5.433 -6.597 7.833 1.00 91.56 240 LEU A C 1
ATOM 1791 O O . LEU A 1 240 ? -5.283 -6.677 9.052 1.00 91.56 240 LEU A O 1
ATOM 1795 N N . TYR A 1 241 ? -6.358 -5.793 7.301 1.00 91.12 241 TYR A N 1
ATOM 1796 C CA . TYR A 1 241 ? -7.257 -5.002 8.149 1.00 91.12 241 TYR A CA 1
ATOM 1797 C C . TYR A 1 241 ? -8.290 -5.865 8.871 1.00 91.12 241 TYR A C 1
ATOM 1799 O O . TYR A 1 241 ? -8.587 -5.631 10.045 1.00 91.12 241 TYR A O 1
ATOM 1807 N N . ARG A 1 242 ? -8.784 -6.907 8.201 1.00 90.62 242 ARG A N 1
ATOM 1808 C CA . ARG A 1 242 ? -9.715 -7.877 8.778 1.00 90.62 242 ARG A CA 1
ATOM 1809 C C . ARG A 1 242 ? -9.070 -8.677 9.909 1.00 90.62 242 ARG A C 1
ATOM 1811 O O . ARG A 1 242 ? -9.686 -8.836 10.960 1.00 90.62 242 ARG A O 1
ATOM 1818 N N . GLU A 1 243 ? -7.827 -9.122 9.732 1.00 88.25 243 GLU A N 1
ATOM 1819 C CA . GLU A 1 243 ? -7.037 -9.774 10.785 1.00 88.25 243 GLU A CA 1
ATOM 1820 C C . GLU A 1 243 ? -6.819 -8.851 11.986 1.00 88.25 243 GLU A C 1
ATOM 1822 O O . GLU A 1 243 ? -7.069 -9.254 13.121 1.00 88.25 243 GLU A O 1
ATOM 1827 N N . ARG A 1 244 ? -6.439 -7.586 11.759 1.00 87.19 244 ARG A N 1
ATOM 1828 C CA . ARG A 1 244 ? -6.262 -6.609 12.847 1.00 87.19 244 ARG A CA 1
ATOM 1829 C C . ARG A 1 244 ? -7.552 -6.361 13.622 1.00 87.19 244 ARG A C 1
ATOM 1831 O O . ARG A 1 244 ? -7.528 -6.316 14.850 1.00 87.19 244 ARG A O 1
ATOM 1838 N N . LEU A 1 245 ? -8.675 -6.223 12.923 1.00 86.12 245 LEU A N 1
ATOM 1839 C CA . LEU A 1 245 ? -9.978 -6.059 13.559 1.00 86.12 245 LEU A CA 1
ATOM 1840 C C . LEU A 1 245 ? -10.360 -7.291 14.393 1.00 86.12 245 LEU A C 1
ATOM 1842 O O . LEU A 1 245 ? -10.855 -7.154 15.511 1.00 86.12 245 LEU A O 1
ATOM 1846 N N . LEU A 1 246 ? -10.124 -8.494 13.866 1.00 86.31 246 LEU A N 1
ATOM 1847 C CA . LEU A 1 246 ? -10.370 -9.752 14.574 1.00 86.31 246 LEU A CA 1
ATOM 1848 C C . LEU A 1 246 ? -9.504 -9.900 15.828 1.00 86.31 246 LEU A C 1
ATOM 1850 O O . LEU A 1 246 ? -10.013 -10.335 16.863 1.00 86.31 246 LEU A O 1
ATOM 1854 N N . ALA A 1 247 ? -8.231 -9.508 15.751 1.00 81.69 247 ALA A N 1
ATOM 1855 C CA . ALA A 1 247 ? -7.328 -9.497 16.895 1.00 81.69 247 ALA A CA 1
ATOM 1856 C C . ALA A 1 247 ? -7.873 -8.591 18.014 1.00 81.69 247 ALA A C 1
ATOM 1858 O O . ALA A 1 247 ? -8.030 -9.043 19.146 1.00 81.69 247 ALA A O 1
ATOM 1859 N N . ILE A 1 248 ? -8.285 -7.360 17.676 1.00 79.00 248 ILE A N 1
ATOM 1860 C CA . ILE A 1 248 ? -8.893 -6.417 18.632 1.00 79.00 248 ILE A CA 1
ATOM 1861 C C . ILE A 1 248 ? -10.168 -7.000 19.263 1.00 79.00 248 ILE A C 1
ATOM 1863 O O . ILE A 1 248 ? -10.332 -6.948 20.479 1.00 79.00 248 ILE A O 1
ATOM 1867 N N . LYS A 1 249 ? -11.060 -7.590 18.457 1.00 81.19 249 LYS A N 1
ATOM 1868 C CA . LYS A 1 249 ? -12.324 -8.182 18.935 1.00 81.19 249 LYS A CA 1
ATOM 1869 C C . LYS A 1 249 ? -12.133 -9.360 19.886 1.00 81.19 249 LYS A C 1
ATOM 1871 O O . LYS A 1 249 ? -12.969 -9.577 20.756 1.00 81.19 249 LYS A O 1
ATOM 1876 N N . SER A 1 250 ? -11.077 -10.140 19.686 1.00 75.38 250 SER A N 1
ATOM 1877 C CA . SER A 1 250 ? -10.854 -11.386 20.425 1.00 75.38 250 SER A CA 1
ATOM 1878 C C . SER A 1 250 ? -10.085 -11.177 21.735 1.00 75.38 250 SER A C 1
ATOM 1880 O O . SER A 1 250 ? -9.726 -12.166 22.368 1.00 75.38 250 SER A O 1
ATOM 1882 N N . ASP A 1 251 ? -9.757 -9.924 22.094 1.00 65.75 251 ASP A N 1
ATOM 1883 C CA . ASP A 1 251 ? -8.742 -9.555 23.108 1.00 65.75 251 ASP A CA 1
ATOM 1884 C C . ASP A 1 251 ? -7.418 -10.323 22.937 1.00 65.75 251 ASP A C 1
ATOM 1886 O O . ASP A 1 251 ? -6.588 -10.472 23.834 1.00 65.75 251 ASP A O 1
ATOM 1890 N N . ALA A 1 252 ? -7.219 -10.856 21.736 1.00 53.03 252 ALA A N 1
ATOM 1891 C CA . ALA A 1 252 ? -6.076 -11.648 21.407 1.00 53.03 252 ALA A CA 1
ATOM 1892 C C . ALA A 1 252 ? -5.073 -10.683 20.799 1.00 53.03 252 ALA A C 1
ATOM 1894 O O . ALA A 1 252 ? -5.343 -10.025 19.795 1.00 53.03 252 ALA A O 1
ATOM 1895 N N . GLN A 1 253 ? -3.846 -10.695 21.309 1.00 52.12 253 GLN A N 1
ATOM 1896 C CA . GLN A 1 253 ? -2.690 -10.218 20.546 1.00 52.12 253 GLN A CA 1
ATOM 1897 C C . GLN A 1 253 ? -2.420 -11.118 19.314 1.00 52.12 253 GLN A C 1
ATOM 1899 O O . GLN A 1 253 ? -1.270 -11.290 18.921 1.00 52.12 253 GLN A O 1
ATOM 1904 N N . ALA A 1 254 ? -3.457 -11.730 18.726 1.00 45.94 254 ALA A N 1
ATOM 1905 C CA . ALA A 1 254 ? -3.426 -12.690 17.635 1.00 45.94 254 ALA A CA 1
ATOM 1906 C C . ALA A 1 254 ? -3.167 -11.983 16.307 1.00 45.94 254 ALA A C 1
ATOM 1908 O O . ALA A 1 254 ? -3.974 -11.984 15.386 1.00 45.94 254 ALA A O 1
ATOM 1909 N N . ILE A 1 255 ? -1.985 -11.403 16.206 1.00 46.75 255 ILE A N 1
ATOM 1910 C CA . ILE A 1 255 ? -1.188 -11.660 15.025 1.00 46.75 255 ILE A CA 1
ATOM 1911 C C . ILE A 1 255 ? -0.364 -12.873 15.431 1.00 46.75 255 ILE A C 1
ATOM 1913 O O . ILE A 1 255 ? 0.626 -12.733 16.146 1.00 46.75 255 ILE A O 1
ATOM 1917 N N . GLU A 1 256 ? -0.827 -14.077 15.100 1.00 39.62 256 GLU A N 1
ATOM 1918 C CA . GLU A 1 256 ? -0.033 -15.278 15.340 1.00 39.62 256 GLU A CA 1
ATOM 1919 C C . GLU A 1 256 ? 1.215 -15.190 14.448 1.00 39.62 256 GLU A C 1
ATOM 1921 O O . GLU A 1 256 ? 1.159 -15.274 13.221 1.00 39.62 256 GLU A O 1
ATOM 1926 N N . VAL A 1 257 ? 2.348 -14.886 15.084 1.00 47.72 257 VAL A N 1
ATOM 1927 C CA . VAL A 1 257 ? 3.623 -14.594 14.431 1.00 47.72 257 VAL A CA 1
ATOM 1928 C C . VAL A 1 257 ? 4.277 -15.906 14.012 1.00 47.72 257 VAL A C 1
ATOM 1930 O O . VAL A 1 257 ? 4.967 -16.542 14.802 1.00 47.72 257 VAL A O 1
ATOM 1933 N N . THR A 1 258 ? 4.126 -16.293 12.747 1.00 42.38 258 THR A N 1
ATOM 1934 C CA . THR A 1 258 ? 5.034 -17.270 12.112 1.00 42.38 258 THR A CA 1
ATOM 1935 C C . THR A 1 258 ? 6.230 -16.601 11.422 1.00 42.38 258 THR A C 1
ATOM 1937 O O . THR A 1 258 ? 7.130 -17.291 10.948 1.00 42.38 258 THR A O 1
ATOM 1940 N N . VAL A 1 259 ? 6.294 -15.262 11.392 1.00 42.03 259 VAL A N 1
ATOM 1941 C CA . VAL A 1 259 ? 7.374 -14.511 10.731 1.00 42.03 259 VAL A CA 1
ATOM 1942 C C . VAL A 1 259 ? 8.262 -13.838 11.774 1.00 42.03 259 VAL A C 1
ATOM 1944 O O . VAL A 1 259 ? 7.867 -12.860 12.405 1.00 42.03 259 VAL A O 1
ATOM 1947 N N . ALA A 1 260 ? 9.476 -14.363 11.959 1.00 35.09 260 ALA A N 1
ATOM 1948 C CA . ALA A 1 260 ? 10.492 -13.728 12.794 1.00 35.09 260 ALA A CA 1
ATOM 1949 C C . ALA A 1 260 ? 10.741 -12.272 12.333 1.00 35.09 260 ALA A C 1
ATOM 1951 O O . ALA A 1 260 ? 10.730 -12.013 11.126 1.00 35.09 260 ALA A O 1
ATOM 1952 N N . PRO A 1 261 ? 10.966 -11.316 13.257 1.00 36.88 261 PRO A N 1
ATOM 1953 C CA . PRO A 1 261 ? 11.254 -9.932 12.892 1.00 36.88 261 PRO A CA 1
ATOM 1954 C C . PRO A 1 261 ? 12.458 -9.874 11.945 1.00 36.88 261 PRO A C 1
ATOM 1956 O O . PRO A 1 261 ? 13.493 -10.486 12.220 1.00 36.88 261 PRO A O 1
ATOM 1959 N N . ALA A 1 262 ? 12.319 -9.161 10.822 1.00 40.72 262 ALA A N 1
ATOM 1960 C CA . ALA A 1 262 ? 13.411 -9.011 9.874 1.00 40.72 262 ALA A CA 1
ATOM 1961 C C . ALA A 1 262 ? 14.572 -8.268 10.539 1.00 40.72 262 ALA A C 1
ATOM 1963 O O . ALA A 1 262 ? 14.380 -7.300 11.282 1.00 40.72 262 ALA A O 1
ATOM 1964 N N . ARG A 1 263 ? 15.792 -8.725 10.259 1.00 35.28 263 ARG A N 1
ATOM 1965 C CA . ARG A 1 263 ? 16.996 -7.976 10.603 1.00 35.28 263 ARG A CA 1
ATOM 1966 C C . ARG A 1 263 ? 16.986 -6.652 9.822 1.00 35.28 263 ARG A C 1
ATOM 1968 O O . ARG A 1 263 ? 16.528 -6.586 8.683 1.00 35.28 263 ARG A O 1
ATOM 1975 N N . SER A 1 264 ? 17.480 -5.582 10.438 1.00 41.44 264 SER A N 1
ATOM 1976 C CA . SER A 1 264 ? 17.520 -4.229 9.854 1.00 41.44 264 SER A CA 1
ATOM 1977 C C . SER A 1 264 ? 18.407 -4.106 8.604 1.00 41.44 264 SER A C 1
ATOM 1979 O O . SER A 1 264 ? 18.443 -3.055 7.972 1.00 41.44 264 SER A O 1
ATOM 1981 N N . ASP A 1 265 ? 19.144 -5.159 8.264 1.00 46.00 265 ASP A N 1
ATOM 1982 C CA . ASP A 1 265 ? 20.076 -5.277 7.143 1.00 46.00 265 ASP A CA 1
ATOM 1983 C C . ASP A 1 265 ? 19.435 -5.857 5.869 1.00 46.00 265 ASP A C 1
ATOM 1985 O O . ASP A 1 265 ? 20.059 -5.812 4.812 1.00 46.00 265 ASP A O 1
ATOM 1989 N N . VAL A 1 266 ? 18.186 -6.341 5.919 1.00 49.59 266 VAL A N 1
ATOM 1990 C CA . VAL A 1 266 ? 17.510 -6.962 4.760 1.00 49.59 266 VAL A CA 1
ATOM 1991 C C . VAL A 1 266 ? 17.310 -5.967 3.604 1.00 49.59 266 VAL A C 1
ATOM 1993 O O . VAL A 1 266 ? 17.207 -6.369 2.449 1.00 49.59 266 VAL A O 1
ATOM 1996 N N . TRP A 1 267 ? 17.325 -4.660 3.888 1.00 41.91 267 TRP A N 1
ATOM 1997 C CA . TRP A 1 267 ? 17.309 -3.589 2.879 1.00 41.91 267 TRP A CA 1
ATOM 1998 C C . TRP A 1 267 ? 18.702 -3.105 2.436 1.00 41.91 267 TRP A C 1
ATOM 2000 O O . TRP A 1 267 ? 18.815 -2.255 1.547 1.00 41.91 267 TRP A O 1
ATOM 2010 N N . SER A 1 268 ? 19.755 -3.641 3.050 1.00 42.09 268 SER A N 1
ATOM 2011 C CA . SER A 1 268 ? 21.143 -3.192 2.907 1.00 42.09 268 SER A CA 1
ATOM 2012 C C . SER A 1 268 ? 22.063 -4.230 2.264 1.00 42.09 268 SER A C 1
ATOM 2014 O O . SER A 1 268 ? 23.220 -3.912 2.012 1.00 42.09 268 SER A O 1
ATOM 2016 N N . ALA A 1 269 ? 21.593 -5.444 1.977 1.00 31.94 269 ALA A N 1
ATOM 2017 C CA . ALA A 1 269 ? 22.445 -6.467 1.387 1.00 31.94 269 ALA A CA 1
ATOM 2018 C C . ALA A 1 269 ? 22.477 -6.357 -0.142 1.00 31.94 269 ALA A C 1
ATOM 2020 O O . ALA A 1 269 ? 21.546 -6.730 -0.857 1.00 31.94 269 ALA A O 1
ATOM 2021 N N . GLU A 1 270 ? 23.595 -5.817 -0.613 1.00 45.38 270 GLU A N 1
ATOM 2022 C CA . GLU A 1 270 ? 24.239 -6.184 -1.864 1.00 45.38 270 GLU A CA 1
ATOM 2023 C C . GLU A 1 270 ? 24.102 -7.692 -2.140 1.00 45.38 270 GLU A C 1
ATOM 2025 O O . GLU A 1 270 ? 24.626 -8.520 -1.403 1.00 45.38 270 GLU A O 1
ATOM 2030 N N . GLU A 1 271 ? 23.473 -8.044 -3.258 1.00 38.69 271 GLU A N 1
ATOM 2031 C CA . GLU A 1 271 ? 23.873 -9.213 -4.048 1.00 38.69 271 GLU A CA 1
ATOM 2032 C C . GLU A 1 271 ? 24.209 -8.728 -5.462 1.00 38.69 271 GLU A C 1
ATOM 2034 O O . GLU A 1 271 ? 23.572 -9.047 -6.464 1.00 38.69 271 GLU A O 1
ATOM 2039 N N . SER A 1 272 ? 25.232 -7.878 -5.526 1.00 37.69 272 SER A N 1
ATOM 2040 C CA . SER A 1 272 ? 26.132 -7.806 -6.670 1.00 37.69 272 SER A CA 1
ATOM 2041 C C . SER A 1 272 ? 27.358 -8.653 -6.331 1.00 37.69 272 SER A C 1
ATOM 2043 O O . SER A 1 272 ? 28.300 -8.151 -5.723 1.00 37.69 272 SER A O 1
ATOM 2045 N N . GLY A 1 273 ? 27.346 -9.940 -6.675 1.00 35.69 273 GLY A N 1
ATOM 2046 C CA . GLY A 1 273 ? 28.517 -10.796 -6.472 1.00 35.69 273 GLY A CA 1
ATOM 2047 C C . GLY A 1 273 ? 28.199 -12.284 -6.474 1.00 35.69 273 GLY A C 1
ATOM 2048 O O . GLY A 1 273 ? 28.016 -12.871 -5.413 1.00 35.69 273 GLY A O 1
ATOM 2049 N N . GLY A 1 274 ? 28.170 -12.868 -7.671 1.00 31.28 274 GLY A N 1
ATOM 205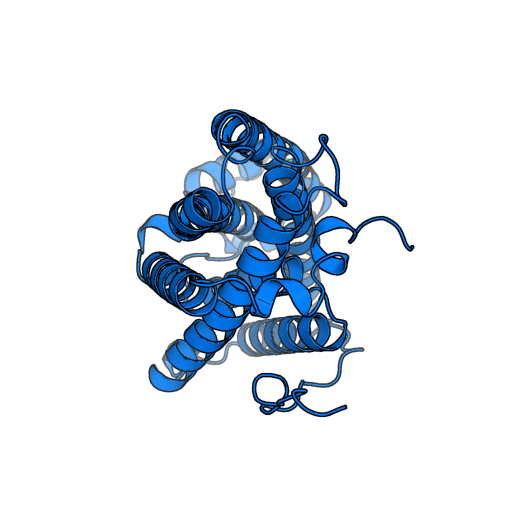0 C CA . GLY A 1 274 ? 28.016 -14.296 -7.944 1.00 31.28 274 GLY A CA 1
ATOM 2051 C C . GLY A 1 274 ? 27.776 -14.525 -9.423 1.00 31.28 274 GLY A C 1
ATOM 2052 O O . GLY A 1 274 ? 26.589 -14.516 -9.812 1.00 31.28 274 GLY A O 1
#